Protein AF-A0A9P9Q9G6-F1 (afdb_monomer)

Sequence (338 aa):
MPHTSINQDPELGSEQPTTSPAEVRRRRDVIVPGFRTRPPFRIWLRHHWLDIATQLLCLLTAFLIYSFAPLVLPQYFPLYPGIERTEWGRAYGKPYMAEYITTLVSAVVSFAAPAVIMGAVSLWGTREFEDGNAALIGLGYALATGTLFQSFIKIFIGGLRPHFLSVCDPLIPPPIPGFASPGPSNRLYYMASQVCTGDANKVKEAQMSFPSGHSCAAFAGFGFLGLWLNAKFKIFGSGRRSKFPNTPKSVEKQDTETGGGNGGNQTQGRIQQWKLVMFAAPWCIAILLAGSKVRDEWHHPIDVLFGALVGTAFAHMAFRMVYRSVYDWRDNHIPMER

Structure (mmCIF, N/CA/C/O backbone):
data_AF-A0A9P9Q9G6-F1
#
_entry.id   AF-A0A9P9Q9G6-F1
#
loop_
_atom_site.group_PDB
_atom_site.id
_atom_site.type_symbol
_atom_site.label_atom_id
_atom_site.label_alt_id
_atom_site.label_comp_id
_atom_site.label_asym_id
_atom_site.label_entity_id
_atom_site.label_seq_id
_atom_site.pdbx_PDB_ins_code
_atom_site.Cartn_x
_atom_site.Cartn_y
_atom_site.Cartn_z
_atom_site.occupancy
_atom_site.B_iso_or_equiv
_atom_site.auth_seq_id
_atom_site.auth_comp_id
_atom_site.auth_asym_id
_atom_site.auth_atom_id
_atom_site.pdbx_PDB_model_num
ATOM 1 N N . MET A 1 1 ? -77.860 7.247 75.674 1.00 28.81 1 MET A N 1
ATOM 2 C CA . MET A 1 1 ? -78.516 8.274 74.830 1.00 28.81 1 MET A CA 1
ATOM 3 C C . MET A 1 1 ? -78.297 9.630 75.487 1.00 28.81 1 MET A C 1
ATOM 5 O O . MET A 1 1 ? -78.359 9.633 76.711 1.00 28.81 1 MET A O 1
ATOM 9 N N . PRO A 1 2 ? -78.150 10.757 74.765 1.00 44.19 2 PRO A N 1
ATOM 10 C CA . PRO A 1 2 ? -77.912 10.942 73.323 1.00 44.19 2 PRO A CA 1
ATOM 11 C C . PRO A 1 2 ? -76.827 12.013 72.980 1.00 44.19 2 PRO A C 1
ATOM 13 O O . PRO A 1 2 ? -76.354 12.712 73.864 1.00 44.19 2 PRO A O 1
ATOM 16 N N . HIS A 1 3 ? -76.428 12.047 71.692 1.00 29.91 3 HIS A N 1
ATOM 17 C CA . HIS A 1 3 ? -76.204 13.179 70.746 1.00 29.91 3 HIS A CA 1
ATOM 18 C C . HIS A 1 3 ? -75.789 14.582 71.281 1.00 29.91 3 HIS A C 1
ATOM 20 O O . HIS A 1 3 ? -76.240 15.008 72.330 1.00 29.91 3 HIS A O 1
ATOM 26 N N . THR A 1 4 ? -74.977 15.424 70.615 1.00 33.44 4 THR A N 1
ATOM 27 C CA . THR A 1 4 ? -75.004 15.875 69.198 1.00 33.44 4 THR A CA 1
ATOM 28 C C . THR A 1 4 ? -73.785 16.802 68.953 1.00 33.44 4 THR A C 1
ATOM 30 O O . THR A 1 4 ? -73.465 17.612 69.814 1.00 33.44 4 THR A O 1
ATOM 33 N N . SER A 1 5 ? -72.978 16.563 67.911 1.00 31.84 5 SER A N 1
ATOM 34 C CA . SER A 1 5 ? -72.813 17.373 66.676 1.00 31.84 5 SER A CA 1
ATOM 35 C C . SER A 1 5 ? -72.218 18.788 66.802 1.00 31.84 5 SER A C 1
ATOM 37 O O . SER A 1 5 ? -72.899 19.668 67.313 1.00 31.84 5 SER A O 1
ATOM 39 N N . ILE A 1 6 ? -71.069 19.030 66.151 1.00 32.56 6 ILE A N 1
ATOM 40 C CA . ILE A 1 6 ? -70.858 20.182 65.244 1.00 32.56 6 ILE A CA 1
ATOM 41 C C . ILE A 1 6 ? -70.014 19.702 64.045 1.00 32.56 6 ILE A C 1
ATOM 43 O O . ILE A 1 6 ? -68.978 19.064 64.222 1.00 32.56 6 ILE A O 1
ATOM 47 N N . ASN A 1 7 ? -70.520 19.985 62.843 1.00 31.62 7 ASN A N 1
ATOM 48 C CA . ASN A 1 7 ? -69.964 19.717 61.515 1.00 31.62 7 ASN A CA 1
ATOM 49 C C . ASN A 1 7 ? -69.296 20.983 60.940 1.00 31.62 7 ASN A C 1
ATOM 51 O O . ASN A 1 7 ? -69.831 22.063 61.163 1.00 31.62 7 ASN A O 1
ATOM 55 N N . GLN A 1 8 ? -68.225 20.759 60.157 1.00 33.88 8 GLN A N 1
ATOM 56 C CA . GLN A 1 8 ? -67.841 21.363 58.852 1.00 33.88 8 GLN A CA 1
ATOM 57 C C . GLN A 1 8 ? -67.665 22.899 58.740 1.00 33.88 8 GLN A C 1
ATOM 59 O O . GLN A 1 8 ? -68.409 23.671 59.324 1.00 33.88 8 GLN A O 1
ATOM 64 N N . ASP A 1 9 ? -66.628 23.415 58.059 1.00 34.41 9 ASP A N 1
ATOM 65 C CA . ASP A 1 9 ? -66.516 23.455 56.581 1.00 34.41 9 ASP A CA 1
ATOM 66 C C . ASP A 1 9 ? -65.069 23.811 56.069 1.00 34.41 9 ASP A C 1
ATOM 68 O O . ASP A 1 9 ? -64.174 23.964 56.903 1.00 34.41 9 ASP A O 1
ATOM 72 N N . PRO A 1 10 ? -64.780 23.873 54.739 1.00 51.12 10 PRO A N 1
ATOM 73 C CA . PRO A 1 10 ? -63.623 23.222 54.093 1.00 51.12 10 PRO A CA 1
ATOM 74 C C . PRO A 1 10 ? -62.652 24.171 53.352 1.00 51.12 10 PRO A C 1
ATOM 76 O O . PRO A 1 10 ? -63.038 25.276 53.003 1.00 51.12 10 PRO A O 1
ATOM 79 N N . GLU A 1 11 ? -61.458 23.699 52.952 1.00 32.50 11 GLU A N 1
ATOM 80 C CA . GLU A 1 11 ? -60.740 24.269 51.790 1.00 32.50 11 GLU A CA 1
ATOM 81 C C . GLU A 1 11 ? -59.937 23.231 50.972 1.00 32.50 11 GLU A C 1
ATOM 83 O O . GLU A 1 11 ? -58.987 22.606 51.436 1.00 32.50 11 GLU A O 1
ATOM 88 N N . LEU A 1 12 ? -60.376 23.111 49.713 1.00 32.25 12 LEU A N 1
ATOM 89 C CA . LEU A 1 12 ? -59.607 23.085 48.463 1.00 32.25 12 LEU A CA 1
ATOM 90 C C . LEU A 1 12 ? -58.582 21.958 48.212 1.00 32.25 12 LEU A C 1
ATOM 92 O O . LEU A 1 12 ? -57.381 22.072 48.451 1.00 32.25 12 LEU A O 1
ATOM 96 N N . GLY A 1 13 ? -59.069 20.896 47.562 1.00 32.81 13 GLY A N 1
ATOM 97 C CA . GLY A 1 13 ? -58.239 19.908 46.881 1.00 32.81 13 GLY A CA 1
ATOM 98 C C . GLY A 1 13 ? -57.572 20.482 45.627 1.00 32.81 13 GLY A C 1
ATOM 99 O O . GLY A 1 13 ? -58.240 20.982 44.724 1.00 32.81 13 GLY A O 1
ATOM 10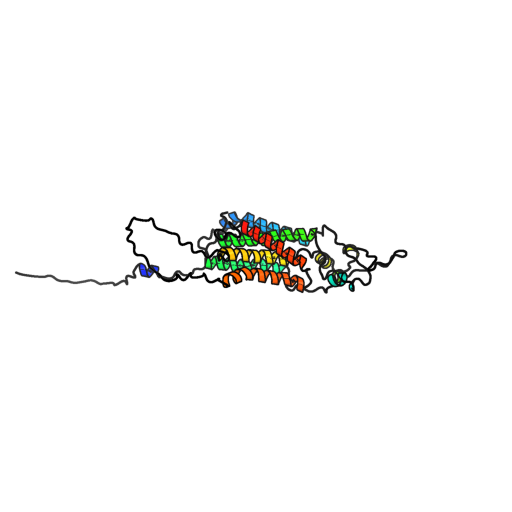0 N N . SER A 1 14 ? -56.248 20.354 45.557 1.00 32.41 14 SER A N 1
ATOM 101 C CA . SER A 1 14 ? -55.489 20.401 44.307 1.00 32.41 14 SER A CA 1
ATOM 102 C C . SER A 1 14 ? -54.977 18.990 44.010 1.00 32.41 14 SER A C 1
ATOM 104 O O . SER A 1 14 ? -54.015 18.514 44.609 1.00 32.41 14 SER A O 1
ATOM 106 N N . GLU A 1 15 ? -55.654 18.279 43.108 1.00 39.12 15 GLU A N 1
ATOM 107 C CA . GLU A 1 15 ? -55.139 17.024 42.558 1.00 39.12 15 GLU A CA 1
ATOM 108 C C . GLU A 1 15 ? -53.957 17.333 41.629 1.00 39.12 15 GLU A C 1
ATOM 110 O O . GLU A 1 15 ? -54.125 17.827 40.514 1.00 39.12 15 GLU A O 1
ATOM 115 N N . GLN A 1 16 ? -52.736 17.038 42.081 1.00 35.97 16 GLN A N 1
ATOM 116 C CA . GLN A 1 16 ? -51.607 16.822 41.178 1.00 35.97 16 GLN A CA 1
ATOM 117 C C . GLN A 1 16 ? -51.629 15.367 40.684 1.00 35.97 16 GLN A C 1
ATOM 119 O O . GLN A 1 16 ? -51.771 14.458 41.506 1.00 35.97 16 GLN A O 1
ATOM 124 N N . PRO A 1 17 ? -51.434 15.100 39.378 1.00 41.31 17 PRO A N 1
ATOM 125 C CA . PRO A 1 17 ? -51.340 13.736 38.882 1.00 41.31 17 PRO A CA 1
ATOM 126 C C . PRO A 1 17 ? -50.021 13.129 39.367 1.00 41.31 17 PRO A C 1
ATOM 128 O O . PRO A 1 17 ? -48.935 13.486 38.904 1.00 41.31 17 PRO A O 1
ATOM 131 N N . THR A 1 18 ? -50.109 12.206 40.321 1.00 42.84 18 THR A N 1
ATOM 132 C CA . THR A 1 18 ? -48.977 11.437 40.838 1.00 42.84 18 THR A CA 1
ATOM 133 C C . THR A 1 18 ? -48.541 10.412 39.794 1.00 42.84 18 THR A C 1
ATOM 135 O O . THR A 1 18 ? -48.898 9.238 39.832 1.00 42.84 18 THR A O 1
ATOM 138 N N . THR A 1 19 ? -47.740 10.844 38.819 1.00 49.66 19 THR A N 1
ATOM 139 C CA . THR A 1 19 ? -47.051 9.900 37.933 1.00 49.66 19 THR A CA 1
ATOM 140 C C . THR A 1 19 ? -46.099 9.059 38.774 1.00 49.66 19 THR A C 1
ATOM 142 O O . THR A 1 19 ? -45.196 9.598 39.419 1.00 49.66 19 THR A O 1
ATOM 145 N N . SER A 1 20 ? -46.310 7.743 38.789 1.00 48.47 20 SER A N 1
ATOM 146 C CA . SER A 1 20 ? -45.524 6.822 39.607 1.00 48.47 20 SER A CA 1
ATOM 147 C C . SER A 1 20 ? -44.033 6.869 39.210 1.00 48.47 20 SER A C 1
ATOM 149 O O . SER A 1 20 ? -43.708 7.094 38.037 1.00 48.47 20 SER A O 1
ATOM 151 N N . PRO A 1 21 ? -43.087 6.603 40.134 1.00 51.03 21 PRO A N 1
ATOM 152 C CA . PRO A 1 21 ? -41.653 6.565 39.821 1.00 51.03 21 PRO A CA 1
ATOM 153 C C . PRO A 1 21 ? -41.292 5.565 38.706 1.00 51.03 21 PRO A C 1
ATOM 155 O O . PRO A 1 21 ? -40.269 5.711 38.034 1.00 51.03 21 PRO A O 1
ATOM 158 N N . ALA A 1 22 ? -42.144 4.559 38.472 1.00 50.31 22 ALA A N 1
ATOM 159 C CA . ALA A 1 22 ? -41.976 3.582 37.400 1.00 50.31 22 ALA A CA 1
ATOM 160 C C . ALA A 1 22 ? -42.305 4.152 36.005 1.00 50.31 22 ALA A C 1
ATOM 162 O O . ALA A 1 22 ? -41.834 3.623 34.996 1.00 50.31 22 ALA A O 1
ATOM 163 N N . GLU A 1 23 ? -43.069 5.242 35.938 1.00 46.38 23 GLU A N 1
ATOM 164 C CA . GLU A 1 23 ? -43.508 5.887 34.698 1.00 46.38 23 GLU A CA 1
ATOM 165 C C . GLU A 1 23 ? -42.518 6.967 34.232 1.00 46.38 23 GLU A C 1
ATOM 167 O O . GLU A 1 23 ? -42.283 7.134 33.034 1.00 46.38 23 GLU A O 1
ATOM 172 N N . VAL A 1 24 ? -41.804 7.601 35.172 1.00 50.34 24 VAL A N 1
ATOM 173 C CA . VAL A 1 24 ? -40.655 8.477 34.871 1.00 50.34 24 VAL A CA 1
ATOM 174 C C . VAL A 1 24 ? -39.458 7.667 34.360 1.00 50.34 24 VAL A C 1
ATOM 176 O O . VAL A 1 24 ? -38.786 8.090 33.421 1.00 50.34 24 VAL A O 1
ATOM 179 N N . ARG A 1 25 ? -39.236 6.451 34.882 1.00 45.53 25 ARG A N 1
ATOM 180 C CA . ARG A 1 25 ? -38.149 5.561 34.428 1.00 45.53 25 ARG A CA 1
ATOM 181 C C . ARG A 1 2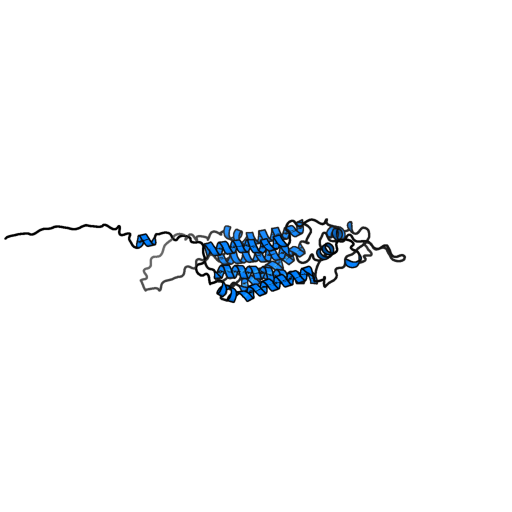5 ? -38.366 4.98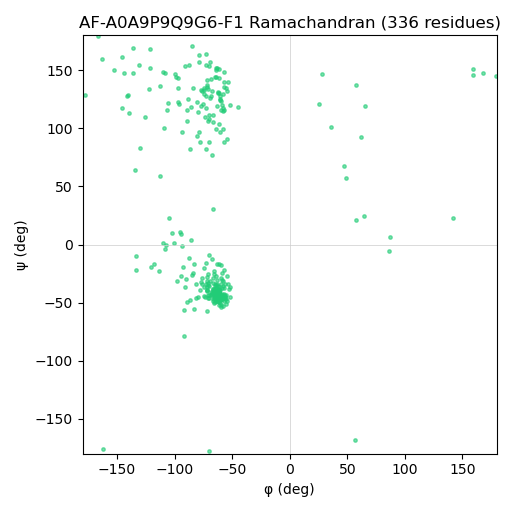1 33.022 1.00 45.53 25 ARG A C 1
ATOM 183 O O . ARG A 1 25 ? -37.457 4.386 32.456 1.00 45.53 25 ARG A O 1
ATOM 190 N N . ARG A 1 26 ? -39.558 5.171 32.446 1.00 46.00 26 ARG A N 1
ATOM 191 C CA . ARG A 1 26 ? -39.910 4.772 31.076 1.00 46.00 26 ARG A CA 1
ATOM 192 C C . ARG A 1 26 ? -39.907 5.956 30.095 1.00 46.00 26 ARG A C 1
ATOM 194 O O . ARG A 1 26 ? -40.338 5.811 28.951 1.00 46.00 26 ARG A O 1
ATOM 201 N N . ARG A 1 27 ? -39.408 7.134 30.498 1.00 48.78 27 ARG A N 1
ATOM 202 C CA . ARG A 1 27 ? -39.151 8.246 29.573 1.00 48.78 27 ARG A CA 1
ATOM 203 C C . ARG A 1 27 ? -37.824 8.020 28.857 1.00 48.78 27 ARG A C 1
ATOM 205 O O . ARG A 1 27 ? -36.785 8.408 29.363 1.00 48.78 27 ARG A O 1
ATOM 212 N N . ARG A 1 28 ? -37.931 7.404 27.675 1.00 49.03 28 ARG A N 1
ATOM 213 C CA . ARG A 1 28 ? -37.017 7.494 26.523 1.00 49.03 28 ARG A CA 1
ATOM 214 C C . ARG A 1 28 ? -35.544 7.624 26.920 1.00 49.03 28 ARG A C 1
ATOM 216 O O . ARG A 1 28 ? -35.074 8.735 27.154 1.00 49.03 28 ARG A O 1
ATOM 223 N N . ASP A 1 29 ? -34.803 6.519 26.841 1.00 52.09 29 ASP A N 1
ATOM 224 C CA . ASP A 1 29 ? -33.387 6.595 26.485 1.00 52.09 29 ASP A CA 1
ATOM 225 C C . ASP A 1 29 ? -33.318 7.359 25.160 1.00 52.09 29 ASP A C 1
ATOM 227 O O . ASP A 1 29 ? -33.489 6.801 24.074 1.00 52.09 29 ASP A O 1
ATOM 231 N N . VAL A 1 30 ? -33.187 8.681 25.242 1.00 57.50 30 VAL A N 1
ATOM 232 C CA . VAL A 1 30 ? -32.857 9.499 24.092 1.00 57.50 30 VAL A CA 1
ATOM 233 C C . VAL A 1 30 ? -31.545 8.905 23.618 1.00 57.50 30 VAL A C 1
ATOM 235 O O . VAL A 1 30 ? -30.562 8.895 24.361 1.00 57.50 30 VAL A O 1
ATOM 238 N N . ILE A 1 31 ? -31.546 8.336 22.414 1.00 57.97 31 ILE A N 1
ATOM 239 C CA . ILE A 1 31 ? -30.332 7.869 21.754 1.00 57.97 31 ILE A CA 1
ATOM 240 C C . ILE A 1 31 ? -29.541 9.136 21.431 1.00 57.97 31 ILE A C 1
ATOM 242 O O . ILE A 1 31 ? -29.571 9.636 20.314 1.00 57.97 31 ILE A O 1
ATOM 246 N N . VAL A 1 32 ? -28.890 9.715 22.438 1.00 61.41 32 VAL A N 1
ATOM 247 C CA . VAL A 1 32 ? -27.966 10.823 22.260 1.00 61.41 32 VAL A CA 1
ATOM 248 C C . VAL A 1 32 ? -26.730 10.196 21.624 1.00 61.41 32 VAL A C 1
ATOM 250 O O . VAL A 1 32 ? -26.140 9.291 22.230 1.00 61.41 32 VAL A O 1
ATOM 253 N N . PRO A 1 33 ? -26.348 10.580 20.397 1.00 61.41 33 PRO A N 1
ATOM 254 C CA . PRO A 1 33 ? -25.099 10.124 19.805 1.00 61.41 33 PRO A CA 1
ATOM 255 C C . PRO A 1 33 ? -23.939 10.584 20.694 1.00 61.41 33 PRO A C 1
ATOM 257 O O . PRO A 1 33 ? -23.864 11.758 21.050 1.00 61.41 33 PRO A O 1
ATOM 260 N N . GLY A 1 34 ? -23.053 9.671 21.096 1.00 70.00 34 GLY A N 1
ATOM 261 C CA . GLY A 1 34 ? -21.900 10.045 21.914 1.00 70.00 34 GLY A CA 1
ATOM 262 C C . GLY A 1 34 ? -21.272 8.900 22.699 1.00 70.00 34 GLY A C 1
ATOM 263 O O . GLY A 1 34 ? -21.940 7.946 23.111 1.00 70.00 34 GLY A O 1
ATOM 264 N N . PHE A 1 35 ? -19.969 9.032 22.932 1.00 81.69 35 PHE A N 1
ATOM 265 C CA . PHE A 1 35 ? -19.213 8.134 23.795 1.00 81.69 35 PHE A CA 1
ATOM 266 C C . PHE A 1 35 ? -19.565 8.357 25.264 1.00 81.69 35 PHE A C 1
ATOM 268 O O . PHE A 1 35 ? -19.724 9.497 25.699 1.00 81.69 35 PHE A O 1
ATOM 275 N N . ARG A 1 36 ? -19.641 7.269 26.034 1.00 76.94 36 ARG A N 1
ATOM 276 C CA . ARG A 1 36 ? -19.916 7.322 27.478 1.00 76.94 36 ARG A CA 1
ATOM 277 C C . ARG A 1 36 ? -18.755 7.931 28.274 1.00 76.94 36 ARG A C 1
ATOM 279 O O . ARG A 1 36 ? -18.990 8.580 29.284 1.00 76.94 36 ARG A O 1
ATOM 286 N N . THR A 1 37 ? -17.522 7.746 27.805 1.00 73.94 37 THR A N 1
ATOM 287 C CA . THR A 1 37 ? -16.282 8.065 28.533 1.00 73.94 37 THR A CA 1
ATOM 288 C C . THR A 1 37 ? -15.272 8.796 27.641 1.00 73.94 37 THR A C 1
ATOM 290 O O . THR A 1 37 ? -14.199 8.289 27.331 1.00 73.94 37 THR A O 1
ATOM 293 N N . ARG A 1 38 ? -15.607 10.006 27.174 1.00 83.88 38 ARG A N 1
ATOM 294 C CA . ARG A 1 38 ? -14.674 10.824 26.377 1.00 83.88 38 ARG A CA 1
ATOM 295 C C . ARG A 1 38 ? -13.756 11.651 27.294 1.00 83.88 38 ARG A C 1
ATOM 297 O O . ARG A 1 38 ? -14.267 12.539 27.978 1.00 83.88 38 ARG A O 1
ATOM 304 N N . PRO A 1 39 ? -12.423 11.460 27.269 1.00 88.38 39 PRO A N 1
ATOM 305 C CA . PRO A 1 39 ? -11.512 12.334 27.995 1.00 88.38 39 PRO A CA 1
ATOM 306 C C . PRO A 1 39 ? -11.445 13.734 27.350 1.00 88.38 39 PRO A C 1
ATOM 308 O O . PRO A 1 39 ? -11.639 13.881 26.136 1.00 88.38 39 PRO A O 1
ATOM 311 N N . PRO A 1 40 ? -11.122 14.785 28.126 1.00 91.56 40 PRO A N 1
ATOM 312 C CA . PRO A 1 40 ? -10.789 16.096 27.582 1.00 91.56 40 PRO A CA 1
ATOM 313 C C . PRO A 1 40 ? -9.667 15.998 26.542 1.00 91.56 40 PRO A C 1
ATOM 315 O O . PRO A 1 40 ? -8.681 15.289 26.749 1.00 91.56 40 PRO A O 1
ATOM 318 N N . PHE A 1 41 ? -9.772 16.766 25.453 1.00 91.50 41 PHE A N 1
ATOM 319 C CA . PHE A 1 41 ? -8.832 16.698 24.324 1.00 91.50 41 PHE A CA 1
ATOM 320 C C . PHE A 1 41 ? -7.359 16.840 24.741 1.00 91.50 41 PHE A C 1
ATOM 322 O O . PHE A 1 41 ? -6.502 16.129 24.232 1.00 91.50 41 PHE A O 1
ATOM 329 N N . ARG A 1 42 ? -7.058 17.709 25.714 1.00 92.69 42 ARG A N 1
ATOM 330 C CA . ARG A 1 42 ? -5.687 17.909 26.215 1.00 92.69 42 ARG A CA 1
ATOM 331 C C . ARG A 1 42 ? -5.111 16.660 26.886 1.00 92.69 42 ARG A C 1
ATOM 333 O O . ARG A 1 42 ? -3.925 16.390 26.735 1.00 92.69 42 ARG A O 1
ATOM 340 N N . ILE A 1 43 ? -5.938 15.913 27.619 1.00 91.62 43 ILE A N 1
ATOM 341 C CA . ILE A 1 43 ? -5.523 14.671 28.284 1.00 91.62 43 ILE A CA 1
ATOM 342 C C . ILE A 1 43 ? -5.302 13.591 27.232 1.00 91.62 43 ILE A C 1
ATOM 344 O O . ILE A 1 43 ? -4.255 12.952 27.237 1.00 91.62 43 ILE A O 1
ATOM 348 N N . TRP A 1 44 ? -6.239 13.455 26.294 1.00 92.75 44 TRP A N 1
ATOM 349 C CA . TRP A 1 44 ? -6.107 12.538 25.164 1.00 92.75 44 TRP A CA 1
ATOM 350 C C . TRP A 1 44 ? -4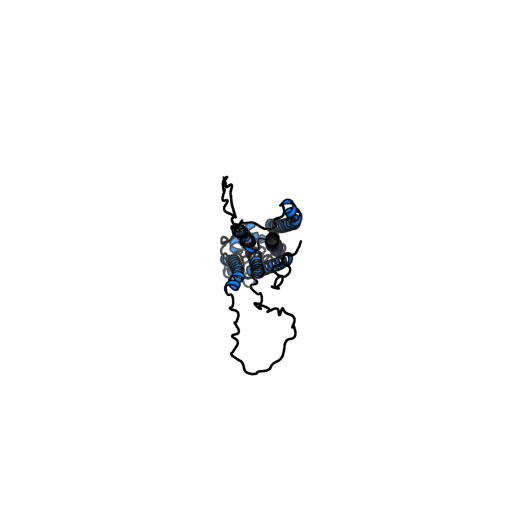.820 12.791 24.369 1.00 92.75 44 TRP A C 1
ATOM 352 O O . TRP A 1 44 ? -4.018 11.880 24.181 1.00 92.75 44 TRP A O 1
ATOM 362 N N . LEU A 1 45 ? -4.573 14.045 23.979 1.00 94.56 45 LEU A N 1
ATOM 363 C CA . LEU A 1 45 ? -3.388 14.409 23.209 1.00 94.56 45 LEU A CA 1
ATOM 364 C C . LEU A 1 45 ? -2.108 14.107 23.995 1.00 94.56 45 LEU A C 1
ATOM 366 O O . LEU A 1 45 ? -1.162 13.570 23.436 1.00 94.56 45 LEU A O 1
ATOM 370 N N . ARG A 1 46 ? -2.084 14.376 25.305 1.00 93.75 46 ARG A N 1
ATOM 371 C CA . ARG A 1 46 ? -0.933 14.058 26.160 1.00 93.75 46 ARG A CA 1
ATOM 372 C C . ARG A 1 46 ? -0.633 12.555 26.250 1.00 93.75 46 ARG A C 1
ATOM 374 O O . ARG A 1 46 ? 0.532 12.212 26.406 1.00 93.75 46 ARG A O 1
ATOM 381 N N . HIS A 1 47 ? -1.632 11.680 26.151 1.00 90.88 47 HIS A N 1
ATOM 382 C CA . HIS A 1 47 ? -1.405 10.228 26.157 1.00 90.88 47 HIS A CA 1
ATOM 383 C C . HIS A 1 47 ? -0.981 9.704 24.778 1.00 90.88 47 HIS A C 1
ATOM 385 O O . HIS A 1 47 ? -0.156 8.803 24.697 1.00 90.88 47 HIS A O 1
ATOM 391 N N . HIS A 1 48 ? -1.489 10.298 23.693 1.00 93.81 48 HIS A N 1
ATOM 392 C CA . HIS A 1 48 ? -1.322 9.756 22.338 1.00 93.81 48 HIS A CA 1
ATOM 393 C C . HIS A 1 48 ? -0.398 10.558 21.416 1.00 93.81 48 HIS A C 1
ATOM 395 O O . HIS A 1 48 ? -0.223 10.184 20.257 1.00 93.81 48 HIS A O 1
ATOM 401 N N . TRP A 1 49 ? 0.216 11.652 21.876 1.00 95.25 49 TRP A N 1
ATOM 402 C CA . TRP A 1 49 ? 1.076 12.467 21.008 1.00 95.25 49 TRP A CA 1
ATOM 403 C C . TRP A 1 49 ? 2.256 11.674 20.435 1.00 95.25 49 TRP A C 1
ATOM 405 O O . TRP A 1 49 ? 2.621 11.919 19.291 1.00 95.25 49 TRP A O 1
ATOM 415 N N . LEU A 1 50 ? 2.818 10.712 21.180 1.00 95.88 50 LEU A N 1
ATOM 416 C CA . LEU A 1 50 ? 3.885 9.837 20.683 1.00 95.88 50 LEU A CA 1
ATOM 417 C C . LEU A 1 50 ? 3.397 8.936 19.549 1.00 95.88 50 LEU A C 1
ATOM 419 O O . LEU A 1 50 ? 4.106 8.774 18.557 1.00 95.88 50 LEU A O 1
ATOM 423 N N . ASP A 1 51 ? 2.181 8.396 19.660 1.00 95.69 51 ASP A N 1
ATOM 424 C CA . ASP A 1 51 ? 1.581 7.590 18.597 1.00 95.69 51 ASP A CA 1
ATOM 425 C C . ASP A 1 51 ? 1.394 8.426 17.323 1.00 95.69 51 ASP A C 1
ATOM 427 O O . ASP A 1 51 ? 1.817 8.024 16.238 1.00 95.69 51 ASP A O 1
ATOM 431 N N . ILE A 1 52 ? 0.823 9.626 17.463 1.00 95.88 52 ILE A N 1
ATOM 432 C CA . ILE A 1 52 ? 0.582 10.548 16.346 1.00 95.88 52 ILE A CA 1
ATOM 433 C C . ILE A 1 52 ? 1.908 10.990 15.719 1.00 95.88 52 ILE A C 1
ATOM 435 O O . ILE A 1 52 ? 2.069 10.922 14.502 1.00 95.88 52 ILE A O 1
ATOM 439 N N . ALA A 1 53 ? 2.875 11.410 16.537 1.00 97.44 53 ALA A N 1
ATOM 440 C CA . ALA A 1 53 ? 4.180 11.863 16.070 1.00 97.44 53 ALA A CA 1
ATOM 441 C C . ALA A 1 53 ? 4.931 10.751 15.330 1.00 97.44 53 ALA A C 1
ATOM 443 O O . ALA A 1 53 ? 5.495 11.005 14.270 1.00 97.44 53 ALA A O 1
ATOM 444 N N . THR A 1 54 ? 4.887 9.516 15.837 1.00 97.12 54 THR A N 1
ATOM 445 C CA . THR A 1 54 ? 5.534 8.363 15.194 1.00 97.12 54 THR A CA 1
ATOM 446 C C . THR A 1 54 ? 4.904 8.063 13.837 1.00 97.12 54 THR A C 1
ATOM 448 O O . THR A 1 54 ? 5.621 7.889 12.855 1.00 97.12 54 THR A O 1
ATOM 451 N N . GLN A 1 55 ? 3.572 8.060 13.741 1.00 97.50 55 GLN A N 1
ATOM 452 C CA . GLN A 1 55 ? 2.881 7.830 12.469 1.00 97.50 55 GLN A CA 1
ATOM 453 C C . GLN A 1 55 ? 3.188 8.926 11.443 1.00 97.50 55 GLN A C 1
ATOM 455 O O . GLN A 1 55 ? 3.500 8.621 10.291 1.00 97.50 55 GLN A O 1
ATOM 460 N N . LEU A 1 56 ? 3.154 10.196 11.861 1.00 97.44 56 LEU A N 1
ATOM 461 C CA . LEU A 1 56 ? 3.503 11.325 10.999 1.00 97.44 56 LEU A CA 1
ATOM 462 C C . LEU A 1 56 ? 4.966 11.268 10.555 1.00 97.44 56 LEU A C 1
ATOM 464 O O . LEU A 1 56 ? 5.246 11.522 9.386 1.00 97.44 56 LEU A O 1
ATOM 468 N N . LEU A 1 57 ? 5.883 10.885 11.447 1.00 98.06 57 LEU A N 1
ATOM 469 C CA . LEU A 1 57 ? 7.291 10.690 11.116 1.00 98.06 57 LEU A CA 1
ATOM 470 C C . LEU A 1 57 ? 7.461 9.575 10.082 1.00 98.06 57 LEU A C 1
ATOM 472 O O . LEU A 1 57 ? 8.121 9.796 9.074 1.00 98.06 57 LEU A O 1
ATOM 476 N N . CYS A 1 58 ? 6.821 8.415 10.267 1.00 98.00 58 CYS A N 1
ATOM 477 C CA . CYS A 1 58 ? 6.872 7.327 9.290 1.00 98.00 58 CYS A CA 1
ATOM 478 C C . CYS A 1 58 ? 6.378 7.770 7.906 1.00 98.00 58 CYS A C 1
ATOM 480 O O . CYS A 1 58 ? 7.038 7.492 6.905 1.00 98.00 58 CYS A O 1
ATOM 482 N N . LEU A 1 59 ? 5.245 8.477 7.841 1.00 96.50 59 LEU A N 1
ATOM 483 C CA . LEU A 1 59 ? 4.683 8.971 6.581 1.00 96.50 59 LEU A CA 1
ATOM 484 C C . LEU A 1 59 ? 5.569 10.041 5.933 1.00 96.50 59 LEU A C 1
ATOM 486 O O . LEU A 1 59 ? 5.794 9.996 4.724 1.00 96.50 59 LEU A O 1
ATOM 490 N N . LEU A 1 60 ? 6.109 10.967 6.728 1.00 97.12 60 LEU A N 1
ATOM 491 C CA . LEU A 1 60 ? 7.040 11.985 6.253 1.00 97.12 60 LEU A CA 1
ATOM 492 C C . LEU A 1 60 ? 8.306 11.337 5.691 1.00 97.12 60 LEU A C 1
ATOM 494 O O . LEU A 1 60 ? 8.696 11.633 4.567 1.00 97.12 60 LEU A O 1
ATOM 498 N N . THR A 1 61 ? 8.922 10.413 6.428 1.00 97.75 61 THR A N 1
ATOM 499 C CA . THR A 1 61 ? 10.104 9.683 5.963 1.00 97.75 61 THR A CA 1
ATOM 500 C C . THR A 1 61 ? 9.802 8.910 4.680 1.00 97.75 61 THR A C 1
ATOM 502 O O . THR A 1 61 ? 10.583 8.984 3.735 1.00 97.75 61 THR A O 1
ATOM 505 N N . ALA A 1 62 ? 8.653 8.236 4.591 1.00 96.38 62 ALA A N 1
ATOM 506 C CA . ALA A 1 62 ? 8.246 7.522 3.384 1.00 96.38 62 ALA A CA 1
ATOM 507 C C . ALA A 1 62 ? 8.090 8.456 2.171 1.00 96.38 62 ALA A C 1
ATOM 509 O O . ALA A 1 62 ? 8.529 8.111 1.071 1.00 96.38 62 ALA A O 1
ATOM 510 N N . PHE A 1 63 ? 7.500 9.639 2.373 1.00 94.62 63 PHE A N 1
ATOM 511 C CA . PHE A 1 63 ? 7.349 10.666 1.342 1.00 94.62 63 PHE A CA 1
ATOM 512 C C . PHE A 1 63 ? 8.700 11.233 0.887 1.00 94.62 63 PHE A C 1
ATOM 514 O O . PHE A 1 63 ? 8.931 11.383 -0.314 1.00 94.62 63 PHE A O 1
ATOM 521 N N . LEU A 1 64 ? 9.607 11.513 1.828 1.00 95.88 64 LEU A N 1
ATOM 522 C CA . LEU A 1 64 ? 10.951 12.004 1.524 1.00 95.88 64 LEU A CA 1
ATOM 523 C C . LEU A 1 64 ? 11.763 10.963 0.744 1.00 95.88 64 LEU A C 1
ATOM 525 O O . LEU A 1 64 ? 12.399 11.313 -0.248 1.00 95.88 64 LEU A O 1
ATOM 529 N N . ILE A 1 65 ? 11.688 9.688 1.142 1.00 94.44 65 ILE A N 1
ATOM 530 C CA . ILE A 1 65 ? 12.310 8.577 0.411 1.00 94.44 65 ILE A CA 1
ATOM 531 C C . ILE A 1 65 ? 11.779 8.534 -1.023 1.00 94.44 65 ILE A C 1
ATOM 533 O O . ILE A 1 65 ? 12.563 8.570 -1.966 1.00 94.44 65 ILE A O 1
ATOM 537 N N . TYR A 1 66 ? 10.458 8.518 -1.202 1.00 90.38 66 TYR A N 1
ATOM 538 C CA . TYR A 1 66 ? 9.852 8.442 -2.531 1.00 90.38 66 TYR A CA 1
ATOM 539 C C . TYR A 1 66 ? 10.246 9.621 -3.434 1.00 90.38 66 TYR A C 1
ATOM 541 O O . TYR A 1 66 ? 10.577 9.440 -4.608 1.00 90.38 66 TYR A O 1
ATOM 549 N N . SER A 1 67 ? 10.234 10.831 -2.876 1.00 90.62 67 SER A N 1
ATOM 550 C CA . SER A 1 67 ? 10.463 12.058 -3.639 1.00 90.62 67 SER A CA 1
ATOM 551 C C . SER A 1 67 ? 11.935 12.231 -4.011 1.00 90.62 67 SER A C 1
ATOM 553 O O . SER A 1 67 ? 12.256 12.538 -5.160 1.00 90.62 67 SER A O 1
ATOM 555 N N . PHE A 1 68 ? 12.845 11.996 -3.063 1.00 92.31 68 PHE A N 1
ATOM 556 C CA . PHE A 1 68 ? 14.234 12.440 -3.186 1.00 92.31 68 PHE A CA 1
ATOM 557 C C . PHE A 1 68 ? 15.253 11.310 -3.296 1.00 92.31 68 PHE A C 1
ATOM 559 O O . PHE A 1 68 ? 16.327 11.537 -3.851 1.00 92.31 68 PHE A O 1
ATOM 566 N N . ALA A 1 69 ? 14.955 10.096 -2.827 1.00 92.00 69 ALA A N 1
ATOM 567 C CA . ALA A 1 69 ? 15.945 9.028 -2.885 1.00 92.00 69 ALA A CA 1
ATOM 568 C C . ALA A 1 69 ? 16.151 8.546 -4.338 1.00 92.00 69 ALA A C 1
ATOM 570 O O . ALA A 1 69 ? 15.172 8.369 -5.081 1.00 92.00 69 ALA A O 1
ATOM 571 N N . PRO A 1 70 ? 17.407 8.352 -4.777 1.00 89.75 70 PRO A N 1
ATOM 572 C CA . PRO A 1 70 ? 17.702 7.603 -5.990 1.00 89.75 70 PRO A CA 1
ATOM 573 C C . PRO A 1 70 ? 17.479 6.102 -5.756 1.00 89.75 70 PRO A C 1
ATOM 575 O O . PRO A 1 70 ? 17.402 5.640 -4.616 1.00 89.75 70 PRO A O 1
ATOM 578 N N . LEU A 1 71 ? 17.394 5.334 -6.843 1.00 89.38 71 LEU A N 1
ATOM 579 C CA . LEU A 1 71 ? 17.409 3.875 -6.750 1.00 89.38 71 LEU A CA 1
ATOM 580 C C . LEU A 1 71 ? 18.795 3.425 -6.272 1.00 89.38 71 LEU A C 1
ATOM 582 O O . LEU A 1 71 ? 19.810 3.887 -6.791 1.00 89.38 71 LEU A O 1
ATOM 586 N N . VAL A 1 72 ? 18.826 2.538 -5.277 1.00 89.88 72 VAL A N 1
ATOM 587 C CA . VAL A 1 72 ? 20.067 2.022 -4.683 1.00 89.88 72 VAL A CA 1
ATOM 588 C C . VAL A 1 72 ? 20.665 0.928 -5.561 1.00 89.88 72 VAL A C 1
ATOM 590 O O . VAL A 1 72 ? 21.867 0.939 -5.820 1.00 89.88 72 VAL A O 1
ATOM 593 N N . LEU A 1 73 ? 19.835 -0.009 -6.031 1.00 88.31 73 LEU A N 1
ATOM 594 C CA . LEU A 1 73 ? 20.265 -1.052 -6.957 1.00 88.31 73 LEU A CA 1
ATOM 595 C C . LEU A 1 73 ? 19.927 -0.638 -8.398 1.00 88.31 73 LEU A C 1
ATOM 597 O O . LEU A 1 73 ? 18.760 -0.372 -8.697 1.00 88.31 73 LEU A O 1
ATOM 601 N N . PRO A 1 74 ? 20.923 -0.561 -9.302 1.00 84.75 74 PRO A N 1
ATOM 602 C CA . PRO A 1 74 ? 20.677 -0.222 -10.695 1.00 84.75 74 PRO A CA 1
ATOM 603 C C . PRO A 1 74 ? 19.976 -1.376 -11.413 1.00 84.75 74 PRO A C 1
ATOM 605 O O . PRO A 1 74 ? 20.396 -2.532 -11.326 1.00 84.75 74 PRO A O 1
ATOM 608 N N . GLN A 1 75 ? 18.939 -1.041 -12.178 1.00 89.75 75 GLN A N 1
ATOM 609 C CA . GLN A 1 75 ? 18.211 -2.001 -12.995 1.00 89.75 75 GLN A CA 1
ATOM 610 C C . GLN A 1 75 ? 18.749 -1.976 -14.425 1.00 89.75 75 GLN A C 1
ATOM 612 O O . GLN A 1 75 ? 18.706 -0.948 -15.105 1.00 89.75 75 GLN A O 1
ATOM 617 N N . TYR A 1 76 ? 19.224 -3.127 -14.886 1.00 92.06 76 TYR A N 1
ATOM 618 C CA . TYR A 1 76 ? 19.666 -3.308 -16.261 1.00 92.06 76 TYR A CA 1
ATOM 619 C C . TYR A 1 76 ? 18.580 -3.982 -17.089 1.00 92.06 76 TYR A C 1
ATOM 621 O O . TYR A 1 76 ? 17.892 -4.888 -16.614 1.00 92.06 76 TYR A O 1
ATOM 629 N N . PHE A 1 77 ? 18.462 -3.584 -18.351 1.00 93.62 77 PHE A N 1
ATOM 630 C CA . PHE A 1 77 ? 17.563 -4.225 -19.300 1.00 93.62 77 PHE A CA 1
ATOM 631 C C . PHE A 1 77 ? 18.232 -4.445 -20.656 1.00 93.62 77 PHE A C 1
ATOM 633 O O . PHE A 1 77 ? 19.102 -3.660 -21.043 1.00 93.62 77 PHE A O 1
ATOM 640 N N . PRO A 1 78 ? 17.864 -5.520 -21.375 1.00 91.75 78 PRO A N 1
ATOM 641 C CA . PRO A 1 78 ? 18.385 -5.751 -22.710 1.00 91.75 78 PRO A CA 1
ATOM 642 C C . PRO A 1 78 ? 17.833 -4.700 -23.679 1.00 91.75 78 PRO A C 1
ATOM 644 O O . PRO A 1 78 ? 16.658 -4.350 -23.595 1.00 91.75 78 PRO A O 1
ATOM 647 N N . LEU A 1 79 ? 18.649 -4.237 -24.626 1.00 91.62 79 LEU A N 1
ATOM 648 C CA . LEU A 1 79 ? 18.204 -3.357 -25.710 1.00 91.62 79 LEU A CA 1
ATOM 649 C C . LEU A 1 79 ? 18.895 -3.741 -27.020 1.00 91.62 79 LEU A C 1
ATOM 651 O O . LEU A 1 79 ? 20.114 -3.894 -27.071 1.00 91.62 79 LEU A O 1
ATOM 655 N N . TYR A 1 80 ? 18.105 -3.931 -28.074 1.00 89.75 80 TYR A N 1
ATOM 656 C CA . TYR A 1 80 ? 18.572 -4.242 -29.426 1.00 89.75 80 TYR A CA 1
ATOM 657 C C . TYR A 1 80 ? 17.453 -3.972 -30.447 1.00 89.75 80 TYR A C 1
ATOM 659 O O . TYR A 1 80 ? 16.278 -3.939 -30.066 1.00 89.75 80 TYR A O 1
ATOM 667 N N . PRO A 1 81 ? 17.778 -3.797 -31.741 1.00 88.50 81 PRO A N 1
ATOM 668 C CA . PRO A 1 81 ? 16.767 -3.616 -32.781 1.00 88.50 81 PRO A CA 1
ATOM 669 C C . PRO A 1 81 ? 15.785 -4.795 -32.838 1.00 88.50 81 PRO A C 1
ATOM 671 O O . PRO A 1 81 ? 16.200 -5.952 -32.913 1.00 88.50 81 PRO A O 1
ATOM 674 N N . GLY A 1 82 ? 14.479 -4.518 -32.819 1.00 87.94 82 GLY A N 1
ATOM 675 C CA . GLY A 1 82 ? 13.440 -5.552 -32.860 1.00 87.94 82 GLY A CA 1
ATOM 676 C C . GLY A 1 82 ? 13.036 -6.117 -31.493 1.00 87.94 82 GLY A C 1
ATOM 677 O O . GLY A 1 82 ? 12.260 -7.079 -31.439 1.00 87.94 82 GLY A O 1
ATOM 678 N N . ILE A 1 83 ? 13.546 -5.559 -30.387 1.00 90.12 83 ILE A N 1
ATOM 679 C CA . ILE A 1 83 ? 13.232 -6.030 -29.033 1.00 90.12 83 ILE A CA 1
ATOM 680 C C . ILE A 1 83 ? 11.733 -5.989 -28.724 1.00 90.12 83 ILE A C 1
ATOM 682 O O . ILE A 1 83 ? 11.234 -6.878 -28.035 1.00 90.12 83 ILE A O 1
ATOM 686 N N . GLU A 1 84 ? 10.992 -5.041 -29.295 1.00 90.00 84 GLU A N 1
ATOM 687 C CA . GLU A 1 84 ? 9.547 -4.872 -29.133 1.00 90.00 84 GLU A CA 1
ATOM 688 C C . GLU A 1 84 ? 8.741 -6.102 -29.579 1.00 90.00 84 GLU A C 1
ATOM 690 O O . GLU A 1 84 ? 7.637 -6.352 -29.093 1.00 90.00 84 GLU A O 1
ATOM 695 N N . ARG A 1 85 ? 9.305 -6.920 -30.477 1.00 90.50 85 ARG A N 1
ATOM 696 C CA . ARG A 1 85 ? 8.658 -8.140 -30.977 1.00 90.50 85 ARG A CA 1
ATOM 697 C C . ARG A 1 85 ? 8.848 -9.334 -30.053 1.00 90.50 85 ARG A C 1
ATOM 699 O O . ARG A 1 85 ? 8.110 -10.312 -30.198 1.00 90.50 85 ARG A O 1
ATOM 706 N N . THR A 1 86 ? 9.812 -9.265 -29.139 1.00 91.94 86 THR A N 1
ATOM 707 C CA . THR A 1 86 ? 10.145 -10.353 -28.215 1.00 91.94 86 THR A CA 1
ATOM 708 C C . THR A 1 86 ? 9.176 -10.425 -27.043 1.00 91.94 86 THR A C 1
ATOM 710 O O . THR A 1 86 ? 8.456 -9.473 -26.757 1.00 91.94 86 THR A O 1
ATOM 713 N N . GLU A 1 87 ? 9.157 -11.559 -26.344 1.00 92.88 87 GLU A N 1
ATOM 714 C CA . GLU A 1 87 ? 8.323 -11.739 -25.150 1.00 92.88 87 GLU A CA 1
ATOM 715 C C . GLU A 1 87 ? 8.612 -10.671 -24.086 1.00 92.88 87 GLU A C 1
ATOM 717 O O . GLU A 1 87 ? 7.687 -10.047 -23.568 1.00 92.88 87 GLU A O 1
ATOM 722 N N . TRP A 1 88 ? 9.894 -10.386 -23.841 1.00 92.69 88 TRP A N 1
ATOM 723 C CA . TRP A 1 88 ? 10.312 -9.348 -22.900 1.00 92.69 88 TRP A CA 1
ATOM 724 C C . TRP A 1 88 ? 9.852 -7.956 -23.355 1.00 92.69 88 TRP A C 1
ATOM 726 O O . TRP A 1 88 ? 9.233 -7.227 -22.584 1.00 92.69 88 TRP A O 1
ATOM 736 N N . GLY A 1 89 ? 10.060 -7.605 -24.629 1.00 93.19 89 GLY A N 1
ATOM 737 C CA . GLY A 1 89 ? 9.606 -6.318 -25.165 1.00 93.19 89 GLY A CA 1
ATOM 738 C C . GLY A 1 89 ? 8.088 -6.141 -25.115 1.00 93.19 89 GLY A C 1
ATOM 739 O O . GLY A 1 89 ? 7.614 -5.054 -24.811 1.00 93.19 89 GLY A O 1
ATOM 740 N N . ARG A 1 90 ? 7.303 -7.206 -25.320 1.00 93.81 90 ARG A N 1
ATOM 741 C CA . ARG A 1 90 ? 5.835 -7.160 -25.175 1.00 93.81 90 ARG A CA 1
ATOM 742 C C . ARG A 1 90 ? 5.373 -7.053 -23.723 1.00 93.81 90 ARG A C 1
ATOM 744 O O . ARG A 1 90 ? 4.287 -6.525 -23.480 1.00 93.81 90 ARG A O 1
ATOM 751 N N . ALA A 1 91 ? 6.159 -7.567 -22.780 1.00 94.12 91 ALA A N 1
ATOM 752 C CA . ALA A 1 91 ? 5.870 -7.471 -21.353 1.00 94.12 91 ALA A CA 1
ATOM 753 C C . ALA A 1 91 ? 6.133 -6.060 -20.799 1.00 94.12 91 ALA A C 1
ATOM 755 O O . ALA A 1 91 ? 5.363 -5.605 -19.960 1.00 94.12 91 ALA A O 1
ATOM 756 N N . TYR A 1 92 ? 7.174 -5.375 -21.293 1.00 96.19 92 TYR A N 1
ATOM 757 C CA . TYR A 1 92 ? 7.605 -4.045 -20.827 1.00 96.19 92 TYR A CA 1
ATOM 758 C C . TYR A 1 92 ? 7.295 -2.891 -21.799 1.00 96.19 92 TYR A C 1
ATOM 760 O O . TYR A 1 92 ? 7.606 -1.735 -21.512 1.00 96.19 92 TYR A O 1
ATOM 768 N N . GLY A 1 93 ? 6.691 -3.186 -22.949 1.00 95.06 93 GLY A N 1
ATOM 769 C CA . GLY A 1 93 ? 6.291 -2.231 -23.987 1.00 95.06 93 GLY A CA 1
ATOM 770 C C . GLY A 1 93 ? 4.793 -1.957 -24.036 1.00 95.06 93 GLY A C 1
ATOM 771 O O . GLY A 1 93 ? 4.278 -1.578 -25.087 1.00 95.06 93 GLY A O 1
ATOM 772 N N . LYS A 1 94 ? 4.071 -2.179 -22.932 1.00 95.75 94 LYS A N 1
ATOM 773 C CA . LYS A 1 94 ? 2.653 -1.812 -22.834 1.00 95.75 94 LYS A CA 1
ATOM 774 C C . LYS A 1 94 ? 2.486 -0.289 -22.939 1.00 95.75 94 LYS A C 1
ATOM 776 O O . LYS A 1 94 ? 3.406 0.445 -22.575 1.00 95.75 94 LYS A O 1
ATOM 781 N N . PRO A 1 95 ? 1.339 0.206 -23.433 1.00 95.25 95 PRO A N 1
ATOM 782 C CA . PRO A 1 95 ? 1.097 1.642 -23.496 1.00 95.25 95 PRO A CA 1
ATOM 783 C C . PRO A 1 95 ? 1.039 2.253 -22.091 1.00 95.25 95 PRO A C 1
ATOM 785 O O . PRO A 1 95 ? 0.510 1.647 -21.159 1.00 95.25 95 PRO A O 1
ATOM 788 N N . TYR A 1 96 ? 1.543 3.478 -21.951 1.00 95.62 96 TYR A N 1
ATOM 789 C CA . TYR A 1 96 ? 1.378 4.267 -20.734 1.00 95.62 96 TYR A CA 1
ATOM 790 C C . TYR A 1 96 ? -0.083 4.710 -20.581 1.00 95.62 96 TYR A C 1
ATOM 792 O O . TYR A 1 96 ? -0.574 5.537 -21.351 1.00 95.62 96 TYR A O 1
ATOM 800 N N . MET A 1 97 ? -0.771 4.162 -19.580 1.00 93.31 97 MET A N 1
ATOM 801 C CA . MET A 1 97 ? -2.169 4.470 -19.271 1.00 93.31 97 MET A CA 1
ATOM 802 C C . MET A 1 97 ? -2.266 5.298 -17.989 1.00 93.31 97 MET A C 1
ATOM 804 O O . MET A 1 97 ? -1.482 5.120 -17.056 1.00 93.31 97 MET A O 1
ATOM 808 N N . ALA A 1 98 ? -3.257 6.188 -17.917 1.00 93.69 98 ALA A N 1
ATOM 809 C CA . ALA A 1 98 ? -3.571 6.884 -16.674 1.00 93.69 98 ALA A CA 1
ATOM 810 C C . ALA A 1 98 ? -4.062 5.891 -15.606 1.00 93.69 98 ALA A C 1
ATOM 812 O O . ALA A 1 98 ? -4.776 4.935 -15.914 1.00 93.69 98 ALA A O 1
ATOM 813 N N . GLU A 1 99 ? -3.701 6.133 -14.347 1.00 93.00 99 GLU A N 1
ATOM 814 C CA . GLU A 1 99 ? -4.173 5.318 -13.228 1.00 93.00 99 GLU A CA 1
ATOM 815 C C . GLU A 1 99 ? -5.701 5.395 -13.096 1.00 93.00 99 GLU A C 1
ATOM 817 O O . GLU A 1 99 ? -6.254 6.490 -12.982 1.00 93.00 99 GLU A O 1
ATOM 822 N N . TYR A 1 100 ? -6.387 4.249 -12.998 1.00 93.25 100 TYR A N 1
ATOM 823 C CA . TYR A 1 100 ? -7.820 4.252 -12.652 1.00 93.25 100 TYR A CA 1
ATOM 824 C C . TYR A 1 100 ? -8.050 4.781 -11.235 1.00 93.25 100 TYR A C 1
ATOM 826 O O . TYR A 1 100 ? -8.998 5.516 -10.967 1.00 93.25 100 TYR A O 1
ATOM 834 N N . ILE A 1 101 ? -7.171 4.371 -10.320 1.00 94.50 101 ILE A N 1
ATOM 835 C CA . ILE A 1 101 ? -7.176 4.773 -8.918 1.00 94.50 101 ILE A CA 1
ATOM 836 C C . ILE A 1 101 ? -5.798 5.334 -8.626 1.00 94.50 101 ILE A C 1
ATOM 838 O O . ILE A 1 101 ? -4.817 4.588 -8.608 1.00 94.50 101 ILE A O 1
ATOM 842 N N . THR A 1 102 ? -5.729 6.645 -8.429 1.00 94.44 102 THR A N 1
ATOM 843 C CA . THR A 1 102 ? -4.465 7.326 -8.157 1.00 94.44 102 THR A CA 1
ATOM 844 C C . THR A 1 102 ? -3.927 6.947 -6.784 1.00 94.44 102 THR A C 1
ATOM 846 O O . THR A 1 102 ? -4.675 6.556 -5.880 1.00 94.44 102 THR A O 1
ATOM 849 N N . THR A 1 103 ? -2.617 7.109 -6.609 1.00 90.56 103 THR A N 1
ATOM 850 C CA . THR A 1 103 ? -1.929 6.833 -5.337 1.00 90.56 103 THR A CA 1
ATOM 851 C C . THR A 1 103 ? -2.595 7.539 -4.152 1.00 90.56 103 THR A C 1
ATOM 853 O O . THR A 1 103 ? -2.864 6.915 -3.124 1.00 90.56 103 THR A O 1
ATOM 856 N N . LEU A 1 104 ? -2.942 8.821 -4.313 1.00 91.00 104 LEU A N 1
ATOM 857 C CA . LEU A 1 104 ? -3.600 9.604 -3.267 1.00 91.00 104 LEU A CA 1
ATOM 858 C C . LEU A 1 104 ? -5.000 9.067 -2.939 1.00 91.00 104 LEU A C 1
ATOM 860 O O . LEU A 1 104 ? -5.327 8.902 -1.765 1.00 91.00 104 LEU A O 1
ATOM 864 N N . VAL A 1 105 ? -5.814 8.762 -3.956 1.00 95.00 105 VAL A N 1
ATOM 865 C CA . VAL A 1 105 ? -7.171 8.228 -3.751 1.00 95.00 105 VAL A CA 1
ATOM 866 C C . VAL A 1 105 ? -7.110 6.883 -3.035 1.00 95.00 105 VAL A C 1
ATOM 868 O O . VAL A 1 105 ? -7.839 6.677 -2.068 1.00 95.00 105 VAL A O 1
ATOM 871 N N . SER A 1 106 ? -6.204 5.993 -3.447 1.00 94.75 106 SER A N 1
ATOM 872 C CA . SER A 1 106 ? -6.018 4.699 -2.786 1.00 94.75 106 SER A CA 1
ATOM 873 C C . SER A 1 106 ? -5.629 4.865 -1.318 1.00 94.75 106 SER A C 1
ATOM 875 O O . SER A 1 106 ? -6.204 4.197 -0.458 1.00 94.75 106 SER A O 1
ATOM 877 N N . ALA A 1 107 ? -4.687 5.763 -1.011 1.00 91.94 107 ALA A N 1
ATOM 878 C CA . ALA A 1 107 ? -4.256 6.028 0.360 1.00 91.94 107 ALA A CA 1
ATOM 879 C C . ALA A 1 107 ? -5.399 6.593 1.222 1.00 91.94 107 ALA A C 1
ATOM 881 O O . ALA A 1 107 ? -5.661 6.085 2.313 1.00 91.94 107 ALA A O 1
ATOM 882 N N . VAL A 1 108 ? -6.127 7.591 0.707 1.00 95.69 108 VAL A N 1
ATOM 883 C CA . VAL A 1 108 ? -7.255 8.215 1.413 1.00 95.69 108 VAL A CA 1
ATOM 884 C C . VAL A 1 108 ? -8.372 7.207 1.653 1.00 95.69 108 VAL A C 1
ATOM 886 O O . VAL A 1 108 ? -8.844 7.099 2.779 1.00 95.69 108 VAL A O 1
ATOM 889 N N . VAL A 1 109 ? -8.779 6.435 0.643 1.00 97.56 109 VAL A N 1
ATOM 890 C CA . VAL A 1 109 ? -9.853 5.437 0.778 1.00 97.56 109 VAL A CA 1
ATOM 891 C C . VAL A 1 109 ? -9.464 4.334 1.763 1.00 97.56 109 VAL A C 1
ATOM 893 O O . VAL A 1 109 ? -10.287 3.948 2.593 1.00 97.56 109 VAL A O 1
ATOM 896 N N . SER A 1 110 ? -8.210 3.875 1.725 1.00 97.94 110 SER A N 1
ATOM 897 C CA . SER A 1 110 ? -7.713 2.821 2.622 1.00 97.94 110 SER A CA 1
ATOM 898 C C . SER A 1 110 ? -7.668 3.251 4.091 1.00 97.94 110 SER A C 1
ATOM 900 O O . SER A 1 110 ? -7.721 2.395 4.968 1.00 97.94 110 SER A O 1
ATOM 902 N N . PHE A 1 111 ? -7.608 4.553 4.383 1.00 97.75 111 PHE A N 1
ATOM 903 C CA . PHE A 1 111 ? -7.763 5.075 5.742 1.00 97.75 111 PHE A CA 1
ATOM 904 C C . PHE A 1 111 ? -9.220 5.432 6.056 1.00 97.75 111 PHE A C 1
ATOM 906 O O . PHE A 1 111 ? -9.805 4.937 7.018 1.00 97.75 111 PHE A O 1
ATOM 913 N N . ALA A 1 112 ? -9.823 6.292 5.236 1.00 97.94 112 ALA A N 1
ATOM 914 C CA . ALA A 1 112 ? -11.101 6.924 5.519 1.00 97.94 112 ALA A CA 1
ATOM 915 C C . ALA A 1 112 ? -12.254 5.918 5.564 1.00 97.94 112 ALA A C 1
ATOM 917 O O . ALA A 1 112 ? -13.074 5.997 6.475 1.00 97.94 112 ALA A O 1
ATOM 918 N N . ALA A 1 113 ? -12.320 4.953 4.639 1.00 97.94 113 ALA A N 1
ATOM 919 C CA . ALA A 1 113 ? -13.420 3.989 4.633 1.00 97.94 113 ALA A CA 1
ATOM 920 C C . ALA A 1 113 ? -13.392 3.075 5.877 1.00 97.94 113 ALA A C 1
ATOM 922 O O . ALA A 1 113 ? -14.406 3.023 6.581 1.00 97.94 113 ALA A O 1
ATOM 923 N N . PRO A 1 114 ? -12.260 2.434 6.244 1.00 98.44 114 PRO A N 1
ATOM 924 C CA . PRO A 1 114 ? -12.145 1.748 7.529 1.00 98.44 114 PRO A CA 1
ATOM 925 C C . PRO A 1 114 ? -12.430 2.642 8.735 1.00 98.44 114 PRO A C 1
ATOM 927 O O . PRO A 1 114 ? -13.200 2.245 9.608 1.00 98.44 114 PRO A O 1
ATOM 930 N N . ALA A 1 115 ? -11.863 3.851 8.785 1.00 98.12 115 ALA A N 1
ATOM 931 C CA . ALA A 1 115 ? -12.045 4.773 9.905 1.00 98.12 115 ALA A CA 1
ATOM 932 C C . ALA A 1 115 ? -13.516 5.158 10.112 1.00 98.12 115 ALA A C 1
ATOM 934 O O . ALA A 1 115 ? -13.995 5.160 11.245 1.00 98.12 115 ALA A O 1
ATOM 935 N N . VAL A 1 116 ? -14.251 5.430 9.030 1.00 97.25 116 VAL A N 1
ATOM 936 C CA . VAL A 1 116 ? -15.685 5.744 9.082 1.00 97.25 116 VAL A CA 1
ATOM 937 C C . VAL A 1 116 ? -16.488 4.543 9.575 1.00 97.25 116 VAL A C 1
ATOM 939 O O . VAL A 1 116 ? -17.334 4.710 10.450 1.00 97.25 116 VAL A O 1
ATOM 942 N N . ILE A 1 117 ? -16.213 3.333 9.077 1.00 96.56 117 ILE A N 1
ATOM 943 C CA . ILE A 1 117 ? -16.927 2.117 9.502 1.00 96.56 117 ILE A CA 1
ATOM 944 C C . ILE A 1 117 ? -16.662 1.822 10.984 1.00 96.56 117 ILE A C 1
ATOM 946 O O . ILE A 1 117 ? -17.604 1.617 11.752 1.00 96.56 117 ILE A O 1
ATOM 950 N N . MET A 1 118 ? -15.396 1.840 11.407 1.00 96.25 118 MET A N 1
ATOM 951 C CA . MET A 1 118 ? -15.017 1.595 12.802 1.00 96.25 118 MET A CA 1
ATOM 952 C C . MET A 1 118 ? -15.559 2.683 13.726 1.00 96.25 118 MET A C 1
ATOM 954 O O . MET A 1 118 ? -16.104 2.374 14.786 1.00 96.25 118 MET A O 1
ATOM 958 N N . GLY A 1 119 ? -15.472 3.949 13.312 1.00 93.94 119 GLY A N 1
ATOM 959 C CA . GLY A 1 119 ? -16.021 5.086 14.042 1.00 93.94 119 GLY A CA 1
ATOM 960 C C . GLY A 1 119 ? -17.534 4.980 14.207 1.00 93.94 119 GLY A C 1
ATOM 961 O O . GLY A 1 119 ? -18.031 5.121 15.320 1.00 93.94 119 GLY A O 1
ATOM 962 N N . ALA A 1 120 ? -18.264 4.645 13.141 1.00 93.19 120 ALA A N 1
ATOM 963 C CA . ALA A 1 120 ? -19.707 4.434 13.188 1.00 93.19 120 ALA A CA 1
ATOM 964 C C . ALA A 1 120 ? -20.081 3.311 14.167 1.00 93.19 120 ALA A C 1
ATOM 966 O O . ALA A 1 120 ? -20.859 3.514 15.100 1.00 93.19 120 ALA A O 1
ATOM 967 N N . VAL A 1 121 ? -19.484 2.129 14.017 1.00 92.62 121 VAL A N 1
ATOM 968 C CA . VAL A 1 121 ? -19.779 0.995 14.903 1.00 92.62 121 VAL A CA 1
ATOM 969 C C . VAL A 1 121 ? -19.379 1.296 16.355 1.00 92.62 121 VAL A C 1
ATOM 971 O O . VAL A 1 121 ? -20.093 0.896 17.272 1.00 92.62 121 VAL A O 1
ATOM 974 N N . SER A 1 122 ? -18.308 2.057 16.590 1.00 91.94 122 SER A N 1
ATOM 975 C CA . SER A 1 122 ? -17.905 2.466 17.945 1.00 91.94 122 SER A CA 1
ATOM 976 C C . SER A 1 122 ? -18.852 3.511 18.550 1.00 91.94 122 SER A C 1
ATOM 978 O O . SER A 1 122 ? -19.151 3.462 19.740 1.00 91.94 122 SER A O 1
ATOM 980 N N . LEU A 1 123 ? -19.369 4.441 17.742 1.00 89.31 123 LEU A N 1
ATOM 981 C CA . LEU A 1 123 ? -20.297 5.488 18.183 1.00 89.31 123 LEU A CA 1
ATOM 982 C C . LEU A 1 123 ? -21.699 4.951 18.497 1.00 89.31 123 LEU A C 1
ATOM 984 O O . LEU A 1 123 ? -22.316 5.403 19.463 1.00 89.31 123 LEU A O 1
ATOM 988 N N . TRP A 1 124 ? -22.207 4.014 17.691 1.00 86.12 124 TRP A N 1
ATOM 989 C CA . TRP A 1 124 ? -23.564 3.470 17.840 1.00 86.12 124 TRP A CA 1
ATOM 990 C C . TRP A 1 124 ? -23.621 2.138 18.595 1.00 86.12 124 TRP A C 1
ATOM 992 O O . TRP A 1 124 ? -24.613 1.877 19.271 1.00 86.12 124 TRP A O 1
ATOM 1002 N N . GLY A 1 125 ? -22.583 1.307 18.491 1.00 83.69 125 GLY A N 1
ATOM 1003 C CA . GLY A 1 125 ? -22.533 -0.036 19.068 1.00 83.69 125 GLY A CA 1
ATOM 1004 C C . GLY A 1 125 ? -21.925 -0.064 20.467 1.00 83.69 125 GLY A C 1
ATOM 1005 O O . GLY A 1 125 ? -22.652 -0.162 21.453 1.00 83.69 125 GLY A O 1
ATOM 1006 N N . THR A 1 126 ? -20.592 -0.002 20.560 1.00 82.31 126 THR A N 1
ATOM 1007 C CA . THR A 1 126 ? -19.871 -0.149 21.843 1.00 82.31 126 THR A CA 1
ATOM 1008 C C . THR A 1 126 ? -20.030 1.077 22.738 1.00 82.31 126 THR A C 1
ATOM 1010 O O . THR A 1 126 ? -20.135 0.949 23.954 1.00 82.31 126 THR A O 1
ATOM 1013 N N . ARG A 1 127 ? -20.116 2.272 22.138 1.00 84.50 127 ARG A N 1
ATOM 1014 C CA . ARG A 1 127 ? -20.219 3.572 22.824 1.00 84.50 127 ARG A CA 1
ATOM 1015 C C . ARG A 1 127 ? -19.058 3.858 23.784 1.00 84.50 127 ARG A C 1
ATOM 1017 O O . ARG A 1 127 ? -19.171 4.730 24.652 1.00 84.50 127 ARG A O 1
ATOM 1024 N N . GLU A 1 128 ? -17.936 3.174 23.587 1.00 87.00 128 GLU A N 1
ATOM 1025 C CA . GLU A 1 128 ? -16.696 3.297 24.351 1.00 87.00 128 GLU A CA 1
ATOM 1026 C C . GLU A 1 128 ? -15.654 4.038 23.509 1.00 87.00 128 GLU A C 1
ATOM 1028 O O . GLU A 1 128 ? -15.329 3.627 22.395 1.00 87.00 128 GLU A O 1
ATOM 1033 N N . PHE A 1 129 ? -15.156 5.168 24.024 1.00 89.88 129 PHE A N 1
ATOM 1034 C CA . PHE A 1 129 ? -14.204 6.007 23.289 1.00 89.88 129 PHE A CA 1
ATOM 1035 C C . PHE A 1 129 ? -12.859 5.303 23.097 1.00 89.88 129 PHE A C 1
ATOM 1037 O O . PHE A 1 129 ? -12.268 5.392 22.023 1.00 89.88 129 PHE A O 1
ATOM 1044 N N . GLU A 1 130 ? -12.391 4.595 24.125 1.00 88.44 130 GLU A N 1
ATOM 1045 C CA . GLU A 1 130 ? -11.089 3.924 24.118 1.00 88.44 130 GLU A CA 1
ATOM 1046 C C . GLU A 1 130 ? -10.988 2.872 23.021 1.00 88.44 130 GLU A C 1
ATOM 1048 O O . GLU A 1 130 ? -9.971 2.801 22.339 1.00 88.44 130 GLU A O 1
ATOM 1053 N N . ASP A 1 131 ? -12.061 2.121 22.782 1.00 90.94 131 ASP A N 1
ATOM 1054 C CA . ASP A 1 131 ? -12.088 1.119 21.725 1.00 90.94 131 ASP A CA 1
ATOM 1055 C C . ASP A 1 131 ? -12.001 1.741 20.324 1.00 90.94 131 ASP A C 1
ATOM 1057 O O . ASP A 1 131 ? -11.185 1.324 19.500 1.00 90.94 131 ASP A O 1
ATOM 1061 N N . GLY A 1 132 ? -12.800 2.781 20.062 1.00 92.69 132 GLY A N 1
ATOM 1062 C CA . GLY A 1 132 ? -12.743 3.507 18.791 1.00 92.69 132 GLY A CA 1
ATOM 1063 C C . GLY A 1 132 ? -11.386 4.183 18.574 1.00 92.69 132 GLY A C 1
ATOM 1064 O O . GLY A 1 132 ? -10.838 4.149 17.474 1.00 92.69 132 GLY A O 1
ATOM 1065 N N . ASN A 1 133 ? -10.810 4.752 19.634 1.00 94.06 133 ASN A N 1
ATOM 1066 C CA . ASN A 1 133 ? -9.483 5.358 19.611 1.00 94.06 133 ASN A CA 1
ATOM 1067 C C . ASN A 1 133 ? -8.383 4.321 19.331 1.00 94.06 133 ASN A C 1
ATOM 1069 O O . ASN A 1 133 ? -7.553 4.539 18.451 1.00 94.06 133 ASN A O 1
ATOM 1073 N N . ALA A 1 134 ? -8.407 3.175 20.016 1.00 94.81 134 ALA A N 1
ATOM 1074 C CA . ALA A 1 134 ? -7.475 2.073 19.789 1.00 94.81 134 ALA A CA 1
ATOM 1075 C C . ALA A 1 134 ? -7.557 1.556 18.344 1.00 94.81 134 ALA A C 1
ATOM 1077 O O . ALA A 1 134 ? -6.525 1.357 17.700 1.00 94.81 134 ALA A O 1
ATOM 1078 N N . ALA A 1 135 ? -8.771 1.418 17.800 1.00 96.19 135 ALA A N 1
ATOM 1079 C CA . ALA A 1 135 ? -8.990 1.021 16.412 1.00 96.19 135 ALA A CA 1
ATOM 1080 C C . ALA A 1 135 ? -8.372 2.015 15.412 1.00 96.19 135 ALA A C 1
ATOM 1082 O O . ALA A 1 135 ? -7.672 1.604 14.487 1.00 96.19 135 ALA A O 1
ATOM 1083 N N . LEU A 1 136 ? -8.586 3.322 15.607 1.00 96.81 136 LEU A N 1
ATOM 1084 C CA . LEU A 1 136 ? -8.039 4.363 14.729 1.00 96.81 136 LEU A CA 1
ATOM 1085 C C . LEU A 1 136 ? -6.514 4.481 14.832 1.00 96.81 136 LEU A C 1
ATOM 1087 O O . LEU A 1 136 ? -5.846 4.616 13.808 1.00 96.81 136 LEU A O 1
ATOM 1091 N N . ILE A 1 137 ? -5.955 4.384 16.042 1.00 96.69 137 ILE A N 1
ATOM 1092 C CA . ILE A 1 137 ? -4.501 4.370 16.247 1.00 96.69 137 ILE A CA 1
ATOM 1093 C C . ILE A 1 137 ? -3.886 3.146 15.561 1.00 96.69 137 ILE A C 1
ATOM 1095 O O . ILE A 1 137 ? -2.895 3.287 14.845 1.00 96.69 137 ILE A O 1
ATOM 1099 N N . GLY A 1 138 ? -4.482 1.962 15.729 1.00 97.81 138 GLY A N 1
ATOM 1100 C CA . GLY A 1 138 ? -4.023 0.730 15.086 1.00 97.81 138 GLY A CA 1
ATOM 1101 C C . GLY A 1 138 ? -4.074 0.810 13.559 1.00 97.81 138 GLY A C 1
ATOM 1102 O O . GLY A 1 138 ? -3.092 0.476 12.899 1.00 97.81 138 GLY A O 1
ATOM 1103 N N . LEU A 1 139 ? -5.166 1.333 12.992 1.00 98.50 139 LEU A N 1
ATOM 1104 C CA . LEU A 1 139 ? -5.286 1.581 11.552 1.00 98.50 139 LEU A CA 1
ATOM 1105 C C . LEU A 1 139 ? -4.191 2.530 11.044 1.00 98.50 139 LEU A C 1
ATOM 1107 O O . LEU A 1 139 ? -3.559 2.259 10.021 1.00 98.50 139 LEU A O 1
ATOM 1111 N N . GLY A 1 140 ? -3.958 3.628 11.767 1.00 98.12 140 GLY A N 1
ATOM 1112 C CA . GLY A 1 140 ? -2.913 4.594 11.444 1.00 98.12 140 GLY A CA 1
ATOM 1113 C C . GLY A 1 140 ? -1.523 3.960 11.440 1.00 98.12 140 GLY A C 1
ATOM 1114 O O . GLY A 1 140 ? -0.774 4.136 10.481 1.00 98.12 140 GLY A O 1
ATOM 1115 N N . TYR A 1 141 ? -1.202 3.136 12.443 1.00 98.19 141 TYR A N 1
ATOM 1116 C CA . TYR A 1 141 ? 0.055 2.386 12.469 1.00 98.19 141 TYR A CA 1
ATOM 1117 C C . TYR A 1 141 ? 0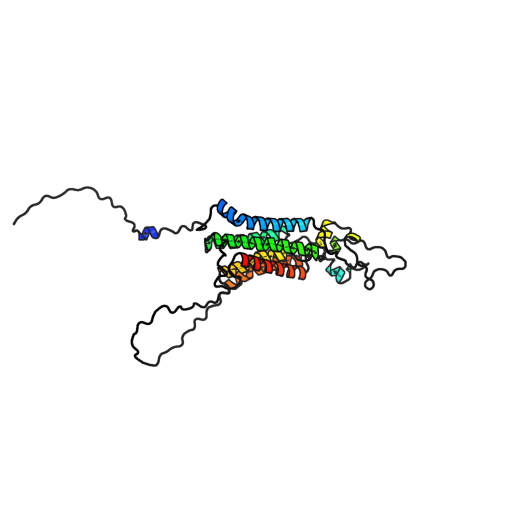.181 1.402 11.308 1.00 98.19 141 TYR A C 1
ATOM 1119 O O . TYR A 1 141 ? 1.238 1.382 10.678 1.00 98.19 141 TYR A O 1
ATOM 1127 N N . ALA A 1 142 ? -0.864 0.626 10.996 1.00 98.44 142 ALA A N 1
ATOM 1128 C CA . ALA A 1 142 ? -0.844 -0.335 9.891 1.00 98.44 142 ALA A CA 1
ATOM 1129 C C . ALA A 1 142 ? -0.467 0.344 8.565 1.00 98.44 142 ALA A C 1
ATOM 1131 O O . ALA A 1 142 ? 0.412 -0.124 7.842 1.00 98.44 142 ALA A O 1
ATOM 1132 N N . LEU A 1 143 ? -1.093 1.488 8.275 1.00 98.31 143 LEU A N 1
ATOM 1133 C CA . LEU A 1 143 ? -0.847 2.249 7.053 1.00 98.31 143 LEU A CA 1
ATOM 1134 C C . LEU A 1 143 ? 0.496 2.982 7.078 1.00 98.31 143 LEU A C 1
ATOM 1136 O O . LEU A 1 143 ? 1.233 2.916 6.096 1.00 98.31 143 LEU A O 1
ATOM 1140 N N . ALA A 1 144 ? 0.843 3.658 8.175 1.00 98.31 144 ALA A N 1
ATOM 1141 C CA . ALA A 1 144 ? 2.065 4.457 8.261 1.00 98.31 144 ALA A CA 1
ATOM 1142 C C . ALA A 1 144 ? 3.330 3.591 8.194 1.00 98.31 144 ALA A C 1
ATOM 1144 O O . ALA A 1 144 ? 4.233 3.863 7.401 1.00 98.31 144 ALA A O 1
ATOM 1145 N N . THR A 1 145 ? 3.381 2.520 8.987 1.00 98.00 145 THR A N 1
ATOM 1146 C CA . THR A 1 145 ? 4.539 1.615 9.021 1.00 98.00 145 THR A CA 1
ATOM 1147 C C . THR A 1 145 ? 4.631 0.763 7.759 1.00 98.00 145 THR A C 1
ATOM 1149 O O . THR A 1 145 ? 5.721 0.633 7.203 1.00 98.00 145 THR A O 1
ATOM 1152 N N . GLY A 1 146 ? 3.494 0.286 7.235 1.00 97.94 146 GLY A N 1
ATOM 1153 C CA . GLY A 1 146 ? 3.439 -0.396 5.944 1.00 97.94 146 GLY A CA 1
ATOM 1154 C C . GLY A 1 146 ? 3.956 0.488 4.809 1.00 97.94 146 GLY A C 1
ATOM 1155 O O . GLY A 1 146 ? 4.809 0.048 4.044 1.00 97.94 146 GLY A O 1
ATOM 1156 N N . THR A 1 147 ? 3.516 1.753 4.748 1.00 97.12 147 THR A N 1
ATOM 1157 C CA . THR A 1 147 ? 3.963 2.740 3.745 1.00 97.12 147 THR A CA 1
ATOM 1158 C C . THR A 1 147 ? 5.458 3.021 3.839 1.00 97.12 147 THR A C 1
ATOM 1160 O O . THR A 1 147 ? 6.143 3.020 2.822 1.00 97.12 147 THR A O 1
ATOM 1163 N N . LEU A 1 148 ? 5.995 3.205 5.045 1.00 97.75 148 LEU A N 1
ATOM 1164 C CA . LEU A 1 148 ? 7.433 3.383 5.222 1.00 97.75 148 LEU A CA 1
ATOM 1165 C C . LEU A 1 148 ? 8.218 2.163 4.731 1.00 97.75 148 LEU A C 1
ATOM 1167 O O . LEU A 1 148 ? 9.175 2.306 3.970 1.00 97.75 148 LEU A O 1
ATOM 1171 N N . PHE A 1 149 ? 7.793 0.966 5.132 1.00 97.44 149 PHE A N 1
ATOM 1172 C CA . PHE A 1 149 ? 8.474 -0.271 4.776 1.00 97.44 149 PHE A CA 1
ATOM 1173 C C . PHE A 1 149 ? 8.497 -0.508 3.262 1.00 97.44 149 PHE A C 1
ATOM 1175 O O . PHE A 1 149 ? 9.555 -0.791 2.702 1.00 97.44 149 PHE A O 1
ATOM 1182 N N . GLN A 1 150 ? 7.368 -0.329 2.570 1.00 96.00 150 GLN A N 1
ATOM 1183 C CA . GLN A 1 150 ? 7.357 -0.465 1.113 1.00 96.00 150 GLN A CA 1
ATOM 1184 C C . GLN A 1 150 ? 8.204 0.606 0.414 1.00 96.00 150 GLN A C 1
ATOM 1186 O O . GLN A 1 150 ? 8.857 0.276 -0.572 1.00 96.00 150 GLN A O 1
ATOM 1191 N N . SER A 1 151 ? 8.258 1.847 0.920 1.00 95.31 151 SER A N 1
ATOM 1192 C CA . SER A 1 151 ? 9.091 2.904 0.332 1.00 95.31 151 SER A CA 1
ATOM 1193 C C . SER A 1 151 ? 10.567 2.529 0.378 1.00 95.31 151 SER A C 1
ATOM 1195 O O . SER A 1 151 ? 11.275 2.752 -0.601 1.00 95.31 151 SER A O 1
ATOM 1197 N N . PHE A 1 152 ? 11.019 1.891 1.465 1.00 94.94 152 PHE A N 1
ATOM 1198 C CA . PHE A 1 152 ? 12.363 1.319 1.527 1.00 94.94 152 PHE A CA 1
ATOM 1199 C C . PHE A 1 152 ? 12.562 0.231 0.470 1.00 94.94 152 PHE A C 1
ATOM 1201 O O . PHE A 1 152 ? 13.489 0.323 -0.328 1.00 94.94 152 PHE A O 1
ATOM 1208 N N . ILE A 1 153 ? 11.682 -0.770 0.391 1.00 94.69 153 ILE A N 1
ATOM 1209 C CA . ILE A 1 153 ? 11.837 -1.844 -0.607 1.00 94.69 153 ILE A CA 1
ATOM 1210 C C . ILE A 1 153 ? 11.850 -1.280 -2.034 1.00 94.69 153 ILE A C 1
ATOM 1212 O O . ILE A 1 153 ? 12.627 -1.734 -2.870 1.00 94.69 153 ILE A O 1
ATOM 1216 N N . LYS A 1 154 ? 11.043 -0.254 -2.301 1.00 93.75 154 LYS A N 1
ATOM 1217 C CA . LYS A 1 154 ? 10.893 0.358 -3.621 1.00 93.75 154 LYS A CA 1
ATOM 1218 C C . LYS A 1 154 ? 12.169 1.016 -4.138 1.00 93.75 154 LYS A C 1
ATOM 1220 O O . LYS A 1 154 ? 12.425 0.955 -5.336 1.00 93.75 154 LYS A O 1
ATOM 1225 N N . ILE A 1 155 ? 12.971 1.606 -3.251 1.00 92.56 155 ILE A N 1
ATOM 1226 C CA . ILE A 1 155 ? 14.266 2.200 -3.621 1.00 92.56 155 ILE A CA 1
ATOM 1227 C C . ILE A 1 155 ? 15.405 1.176 -3.634 1.00 92.56 155 ILE A C 1
ATOM 1229 O O . ILE A 1 155 ? 16.386 1.376 -4.346 1.00 92.56 155 ILE A O 1
ATOM 1233 N N . PHE A 1 156 ? 15.289 0.096 -2.854 1.00 91.44 156 PHE A N 1
ATOM 1234 C CA . PHE A 1 156 ? 16.308 -0.947 -2.776 1.00 91.44 156 PHE A CA 1
ATOM 1235 C C . PHE A 1 156 ? 16.175 -1.959 -3.907 1.00 91.44 156 PHE A C 1
ATOM 1237 O O . PHE A 1 156 ? 17.137 -2.171 -4.624 1.00 91.44 156 PHE A O 1
ATOM 1244 N N . ILE A 1 157 ? 15.008 -2.583 -4.060 1.00 92.62 157 ILE A N 1
ATOM 1245 C CA . ILE A 1 157 ? 14.773 -3.638 -5.053 1.00 92.62 157 ILE A CA 1
ATOM 1246 C C . ILE A 1 157 ? 14.311 -3.022 -6.373 1.00 92.62 157 ILE A C 1
ATOM 1248 O O . ILE A 1 157 ? 14.875 -3.327 -7.419 1.00 92.62 157 ILE A O 1
ATOM 1252 N N . GLY A 1 158 ? 13.309 -2.140 -6.321 1.00 89.25 158 GLY A N 1
ATOM 1253 C CA . GLY A 1 158 ? 12.725 -1.534 -7.517 1.00 89.25 158 GLY A CA 1
ATOM 1254 C C . GLY A 1 158 ? 12.191 -2.566 -8.518 1.00 89.25 158 GLY A C 1
ATOM 1255 O O . GLY A 1 158 ? 12.014 -3.743 -8.218 1.00 89.25 158 GLY A O 1
ATOM 1256 N N . GLY A 1 159 ? 11.874 -2.121 -9.728 1.00 93.12 159 GLY A N 1
ATOM 1257 C CA . GLY A 1 159 ? 11.435 -3.006 -10.803 1.00 93.12 159 GLY A CA 1
ATOM 1258 C C . GLY A 1 159 ? 10.863 -2.227 -11.975 1.00 93.12 159 GLY A C 1
ATOM 1259 O O . GLY A 1 159 ? 10.261 -1.172 -11.788 1.00 93.12 159 GLY A O 1
ATOM 1260 N N . LEU A 1 160 ? 11.033 -2.743 -13.187 1.00 95.88 160 LEU A N 1
ATOM 1261 C CA . LEU A 1 160 ? 10.466 -2.113 -14.377 1.00 95.88 160 LEU A CA 1
ATOM 1262 C C . LEU A 1 160 ? 8.956 -2.354 -14.416 1.00 95.88 160 LEU A C 1
ATOM 1264 O O . LEU A 1 160 ? 8.504 -3.468 -14.168 1.00 95.88 160 LEU A O 1
ATOM 1268 N N . ARG A 1 161 ? 8.179 -1.316 -14.717 1.00 96.62 161 ARG A N 1
ATOM 1269 C CA . ARG A 1 161 ? 6.730 -1.425 -14.916 1.00 96.62 161 ARG A CA 1
ATOM 1270 C C . ARG A 1 161 ? 6.399 -1.986 -16.302 1.00 96.62 161 ARG A C 1
ATOM 1272 O O . ARG A 1 161 ? 7.186 -1.778 -17.227 1.00 96.62 161 ARG A O 1
ATOM 1279 N N . PRO A 1 162 ? 5.209 -2.577 -16.507 1.00 97.25 162 PRO A N 1
ATOM 1280 C CA . PRO A 1 162 ? 4.785 -3.076 -17.820 1.00 97.25 162 PRO A CA 1
ATOM 1281 C C . PRO A 1 162 ? 4.843 -2.042 -18.957 1.00 97.25 162 PRO A C 1
ATOM 1283 O O . PRO A 1 162 ? 5.020 -2.403 -20.117 1.00 97.25 162 PRO A O 1
ATOM 1286 N N . HIS A 1 163 ? 4.712 -0.752 -18.641 1.00 96.00 163 HIS A N 1
ATOM 1287 C CA . HIS A 1 163 ? 4.784 0.345 -19.608 1.00 96.00 163 HIS A CA 1
ATOM 1288 C C . HIS A 1 163 ? 6.170 1.005 -19.721 1.00 96.00 163 HIS A C 1
ATOM 1290 O O . HIS A 1 163 ? 6.293 2.065 -20.337 1.00 96.00 163 HIS A O 1
ATOM 1296 N N . PHE A 1 164 ? 7.216 0.423 -19.124 1.00 97.06 164 PHE A N 1
ATOM 1297 C CA . PHE A 1 164 ? 8.541 1.039 -19.017 1.00 97.06 164 PHE A CA 1
ATOM 1298 C C . PHE A 1 164 ? 9.124 1.486 -20.363 1.00 97.06 164 PHE A C 1
ATOM 1300 O O . PHE A 1 164 ? 9.537 2.635 -20.475 1.00 97.06 164 PHE A O 1
ATOM 1307 N N . LEU A 1 165 ? 9.122 0.638 -21.398 1.00 95.69 165 LEU A N 1
ATOM 1308 C CA . LEU A 1 165 ? 9.703 0.982 -22.704 1.00 95.69 165 LEU A CA 1
ATOM 1309 C C . LEU A 1 165 ? 8.949 2.124 -23.393 1.00 95.69 165 LEU A C 1
ATOM 1311 O O . LEU A 1 165 ? 9.579 2.947 -24.048 1.00 95.69 165 LEU A O 1
ATOM 1315 N N . SER A 1 166 ? 7.627 2.208 -23.202 1.00 95.06 166 SER A N 1
ATOM 1316 C CA . SER A 1 166 ? 6.812 3.293 -23.771 1.00 95.06 166 SER A CA 1
ATOM 1317 C C . SER A 1 166 ? 7.134 4.660 -23.164 1.00 95.06 166 SER A C 1
ATOM 1319 O O . SER A 1 166 ? 6.982 5.681 -23.824 1.00 95.06 166 SER A O 1
ATOM 1321 N N . VAL A 1 167 ? 7.586 4.674 -21.907 1.00 96.44 167 VAL A N 1
ATOM 1322 C CA . VAL A 1 167 ? 7.972 5.889 -21.181 1.00 96.44 167 VAL A CA 1
ATOM 1323 C C . VAL A 1 167 ? 9.458 6.193 -21.355 1.00 96.44 167 VAL A C 1
ATOM 1325 O O . VAL A 1 167 ? 9.832 7.358 -21.424 1.00 96.44 167 VAL A O 1
ATOM 1328 N N . CYS A 1 168 ? 10.297 5.157 -21.406 1.00 95.81 168 CYS A N 1
ATOM 1329 C CA . CYS A 1 168 ? 11.736 5.273 -21.614 1.00 95.81 168 CYS A CA 1
ATOM 1330 C C . CYS A 1 168 ? 12.054 5.906 -22.968 1.00 95.81 168 CYS A C 1
ATOM 1332 O O . CYS A 1 168 ? 12.942 6.752 -23.017 1.00 95.81 168 CYS A O 1
ATOM 1334 N N . ASP A 1 169 ? 11.324 5.512 -24.020 1.00 95.06 169 ASP A N 1
ATOM 1335 C CA . ASP A 1 169 ? 11.613 5.889 -25.408 1.00 95.06 169 ASP A CA 1
ATOM 1336 C C . ASP A 1 169 ? 13.112 5.693 -25.726 1.00 95.06 169 ASP A C 1
ATOM 1338 O O . ASP A 1 169 ? 13.879 6.652 -25.789 1.00 95.06 169 ASP A O 1
ATOM 1342 N N . PRO A 1 170 ? 13.601 4.438 -25.751 1.00 93.75 170 PRO A N 1
ATOM 1343 C CA . PRO A 1 170 ? 15.034 4.173 -25.747 1.00 93.75 170 PRO A CA 1
ATOM 1344 C C . PRO A 1 170 ? 15.690 4.471 -27.101 1.00 93.75 170 PRO A C 1
ATOM 1346 O O . PRO A 1 170 ? 15.303 3.914 -28.131 1.00 93.75 170 PRO A O 1
ATOM 1349 N N . LEU A 1 171 ? 16.783 5.236 -27.084 1.00 91.44 171 LEU A N 1
ATOM 1350 C CA . LEU A 1 171 ? 17.674 5.380 -28.232 1.00 91.44 171 LEU A CA 1
ATOM 1351 C C . LEU A 1 171 ? 18.600 4.160 -28.322 1.00 91.44 171 LEU A C 1
ATOM 1353 O O . LEU A 1 171 ? 19.451 3.941 -27.459 1.00 91.44 171 LEU A O 1
ATOM 1357 N N . ILE A 1 172 ? 18.448 3.359 -29.378 1.00 86.56 172 ILE A N 1
ATOM 1358 C CA . ILE A 1 172 ? 19.290 2.178 -29.607 1.00 86.56 172 ILE A CA 1
ATOM 1359 C C . ILE A 1 172 ? 20.657 2.638 -30.141 1.00 86.56 172 ILE A C 1
ATOM 1361 O O . ILE A 1 172 ? 20.701 3.241 -31.217 1.00 86.56 172 ILE A O 1
ATOM 1365 N N . PRO A 1 173 ? 21.776 2.353 -29.443 1.00 81.00 173 PRO A N 1
ATOM 1366 C CA . PRO A 1 173 ? 23.100 2.735 -29.922 1.00 81.00 173 PRO A CA 1
ATOM 1367 C C . PRO A 1 173 ? 23.418 2.073 -31.271 1.00 81.00 173 PRO A C 1
ATOM 1369 O O . PRO A 1 173 ? 23.054 0.909 -31.479 1.00 81.00 173 PRO A O 1
ATOM 1372 N N . PRO A 1 174 ? 24.111 2.773 -32.188 1.00 80.38 174 PRO A N 1
ATOM 1373 C CA . PRO A 1 174 ? 24.485 2.194 -33.470 1.00 80.38 174 PRO A CA 1
ATOM 1374 C C . PRO A 1 174 ? 25.435 0.997 -33.278 1.00 80.38 174 PRO A C 1
ATOM 1376 O O . PRO A 1 174 ? 26.199 0.965 -32.307 1.00 80.38 174 PRO A O 1
ATOM 1379 N N . PRO A 1 175 ? 25.430 0.017 -34.201 1.00 77.25 175 PRO A N 1
ATOM 1380 C CA . PRO A 1 175 ? 26.372 -1.093 -34.161 1.00 77.25 175 PRO A CA 1
ATOM 1381 C C . PRO A 1 175 ? 27.819 -0.593 -34.172 1.00 77.25 175 PRO A C 1
ATOM 1383 O O . PRO A 1 175 ? 28.174 0.277 -34.967 1.00 77.25 175 PRO A O 1
ATOM 1386 N N . ILE A 1 176 ? 28.665 -1.172 -33.321 1.00 78.44 176 ILE A N 1
ATOM 1387 C CA . ILE A 1 176 ? 30.096 -0.864 -33.304 1.00 78.44 176 ILE A CA 1
ATOM 1388 C C . ILE A 1 176 ? 30.769 -1.670 -34.429 1.00 78.44 176 ILE A C 1
ATOM 1390 O O . ILE A 1 176 ? 30.657 -2.901 -34.429 1.00 78.44 176 ILE A O 1
ATOM 1394 N N . PRO A 1 177 ? 31.474 -1.029 -35.381 1.00 77.94 177 PRO A N 1
ATOM 1395 C CA . PRO A 1 177 ? 32.198 -1.738 -36.433 1.00 77.94 177 PRO A CA 1
ATOM 1396 C C . PRO A 1 177 ? 33.173 -2.771 -35.850 1.00 77.94 177 PRO A C 1
ATOM 1398 O O . PRO A 1 177 ? 33.933 -2.465 -34.935 1.00 77.94 177 PRO A O 1
ATOM 1401 N N . GLY A 1 178 ? 33.149 -3.999 -36.373 1.00 76.62 178 GLY A N 1
ATOM 1402 C CA . GLY A 1 178 ? 33.998 -5.100 -35.896 1.00 76.62 178 GLY A CA 1
ATOM 1403 C C . GLY A 1 178 ? 33.431 -5.906 -34.719 1.00 76.62 178 GLY A C 1
ATOM 1404 O O . GLY A 1 178 ? 33.996 -6.943 -34.383 1.00 76.62 178 GLY A O 1
ATOM 1405 N N . PHE A 1 179 ? 32.298 -5.498 -34.139 1.00 76.56 179 PHE A N 1
ATOM 1406 C CA . PHE A 1 179 ? 31.558 -6.280 -33.145 1.00 76.56 179 PHE A CA 1
ATOM 1407 C C . PHE A 1 179 ? 30.234 -6.792 -33.723 1.00 76.56 179 PHE A C 1
ATOM 1409 O O . PHE A 1 179 ? 29.609 -6.151 -34.570 1.00 76.56 179 PHE A O 1
ATOM 1416 N N . ALA A 1 180 ? 29.784 -7.960 -33.258 1.00 74.50 180 ALA A N 1
ATOM 1417 C CA . ALA A 1 180 ? 28.474 -8.483 -33.629 1.00 74.50 180 ALA A CA 1
ATOM 1418 C C . ALA A 1 180 ? 27.374 -7.517 -33.161 1.00 74.50 180 ALA A C 1
ATOM 1420 O O . ALA A 1 180 ? 27.356 -7.110 -31.997 1.00 74.50 180 ALA A O 1
ATOM 1421 N N . SER A 1 181 ? 26.448 -7.169 -34.060 1.00 77.00 181 SER A N 1
ATOM 1422 C CA . SER A 1 181 ? 25.318 -6.299 -33.718 1.00 77.00 181 SER A CA 1
ATOM 1423 C C . SER A 1 181 ? 24.507 -6.896 -32.561 1.00 77.00 181 SER A C 1
ATOM 1425 O O . SER A 1 181 ? 24.303 -8.117 -32.539 1.00 77.00 181 SER A O 1
ATOM 1427 N N . PRO A 1 182 ? 24.033 -6.070 -31.609 1.00 79.31 182 PRO A N 1
ATOM 1428 C CA . PRO A 1 182 ? 23.136 -6.533 -30.563 1.00 79.31 182 PRO A CA 1
ATOM 1429 C C . PRO A 1 182 ? 21.902 -7.195 -31.178 1.00 79.31 182 PRO A C 1
ATOM 1431 O O . PRO A 1 182 ? 21.301 -6.666 -32.114 1.00 79.31 182 PRO A O 1
ATOM 1434 N N . GLY A 1 183 ? 21.517 -8.350 -30.654 1.00 77.31 183 GLY A N 1
ATOM 1435 C CA . GLY A 1 183 ? 20.393 -9.121 -31.170 1.00 77.31 183 GLY A CA 1
ATOM 1436 C C . GLY A 1 183 ? 19.891 -10.155 -30.167 1.00 77.31 183 GLY A C 1
ATOM 1437 O O . GLY A 1 183 ? 20.402 -10.238 -29.048 1.00 77.31 183 GLY A O 1
ATOM 1438 N N . PRO A 1 184 ? 18.916 -10.994 -30.553 1.00 75.50 184 PRO A N 1
ATOM 1439 C CA . PRO A 1 184 ? 18.310 -11.971 -29.647 1.00 75.50 184 PRO A CA 1
ATOM 1440 C C . PRO A 1 184 ? 19.321 -12.930 -28.995 1.00 75.50 184 PRO A C 1
ATOM 1442 O O . PRO A 1 184 ? 19.131 -13.314 -27.836 1.00 75.50 184 PRO A O 1
ATOM 1445 N N . SER A 1 185 ? 20.383 -13.281 -29.731 1.00 78.31 185 SER A N 1
ATOM 1446 C CA . SER A 1 185 ? 21.489 -14.163 -29.334 1.00 78.31 185 SER A CA 1
ATOM 1447 C C . SER A 1 185 ? 22.699 -13.437 -28.731 1.00 78.31 185 SER A C 1
ATOM 1449 O O . SER A 1 185 ? 23.482 -14.072 -28.034 1.00 78.31 185 SER A O 1
ATOM 1451 N N . ASN A 1 186 ? 22.847 -12.127 -28.955 1.00 79.69 186 ASN A N 1
ATOM 1452 C CA . ASN A 1 186 ? 23.937 -11.305 -28.420 1.00 79.69 186 ASN A CA 1
ATOM 1453 C C . ASN A 1 186 ? 23.354 -10.051 -27.754 1.00 79.69 186 ASN A C 1
ATOM 1455 O O . ASN A 1 186 ? 23.220 -9.001 -28.384 1.00 79.69 186 ASN A O 1
ATOM 1459 N N . ARG A 1 187 ? 22.916 -10.185 -26.498 1.00 82.00 187 ARG A N 1
ATOM 1460 C CA . ARG A 1 187 ? 22.171 -9.136 -25.785 1.00 82.00 187 ARG A CA 1
ATOM 1461 C C . ARG A 1 187 ? 23.130 -8.190 -25.071 1.00 82.00 187 ARG A C 1
ATOM 1463 O O . ARG A 1 187 ? 23.915 -8.634 -24.238 1.00 82.00 187 ARG A O 1
ATOM 1470 N N . LEU A 1 188 ? 23.008 -6.894 -25.343 1.00 86.12 188 LEU A N 1
ATOM 1471 C CA . LEU A 1 188 ? 23.640 -5.849 -24.540 1.00 86.12 188 LEU A CA 1
ATOM 1472 C C . LEU A 1 188 ? 22.631 -5.298 -23.535 1.00 86.12 188 LEU A C 1
ATOM 1474 O O . LEU A 1 188 ? 21.443 -5.172 -23.842 1.00 86.12 188 LEU A O 1
ATOM 1478 N N . TYR A 1 189 ? 23.125 -4.985 -22.341 1.00 90.25 189 TYR A N 1
ATOM 1479 C CA . TYR A 1 189 ? 22.330 -4.505 -21.220 1.00 90.25 189 TYR A CA 1
ATOM 1480 C C . TYR A 1 189 ? 22.673 -3.052 -20.909 1.00 90.25 189 TYR A C 1
ATOM 1482 O O . TYR A 1 189 ? 23.847 -2.688 -20.862 1.00 90.25 189 TYR A O 1
ATOM 1490 N N . TYR A 1 190 ? 21.642 -2.248 -20.662 1.00 91.81 190 TYR A N 1
ATOM 1491 C CA . TYR A 1 190 ? 21.760 -0.814 -20.418 1.00 91.81 190 TYR A CA 1
ATOM 1492 C C . TYR A 1 190 ? 20.975 -0.412 -19.174 1.00 91.81 190 TYR A C 1
ATOM 1494 O O . TYR A 1 190 ? 19.999 -1.064 -18.798 1.00 91.81 190 TYR A O 1
ATOM 1502 N N . MET A 1 191 ? 21.404 0.679 -18.548 1.00 93.19 191 MET A N 1
ATOM 1503 C CA . MET A 1 191 ? 20.618 1.397 -17.550 1.00 93.19 191 MET A CA 1
ATOM 1504 C C . MET A 1 191 ? 19.729 2.437 -18.228 1.00 93.19 191 MET A C 1
ATOM 1506 O O . MET A 1 191 ? 20.084 2.995 -19.267 1.00 93.19 191 MET A O 1
ATOM 1510 N N . ALA A 1 192 ? 18.617 2.788 -17.582 1.00 93.12 192 ALA A N 1
ATOM 1511 C CA . ALA A 1 192 ? 17.701 3.804 -18.098 1.00 93.12 192 ALA A CA 1
ATOM 1512 C C . ALA A 1 192 ? 18.391 5.162 -18.327 1.00 93.12 192 ALA A C 1
ATOM 1514 O O . ALA A 1 192 ? 18.142 5.819 -19.332 1.00 93.12 192 ALA A O 1
ATOM 1515 N N . SER A 1 193 ? 19.319 5.541 -17.444 1.00 91.69 193 SER A N 1
ATOM 1516 C CA . SER A 1 193 ? 20.091 6.788 -17.539 1.00 91.69 193 SER A CA 1
ATOM 1517 C C . SER A 1 193 ? 20.995 6.885 -18.771 1.00 91.69 193 SER A C 1
ATOM 1519 O O . SER A 1 193 ? 21.454 7.976 -19.091 1.00 91.69 193 SER A O 1
ATOM 1521 N N . GLN A 1 194 ? 21.279 5.766 -19.442 1.00 92.88 194 GLN A N 1
ATOM 1522 C CA . GLN A 1 194 ? 22.184 5.722 -20.590 1.00 92.88 194 GLN A CA 1
ATOM 1523 C C . GLN A 1 194 ? 21.453 5.839 -21.930 1.00 92.88 194 GLN A C 1
ATOM 1525 O O . GLN A 1 194 ? 22.067 6.254 -22.908 1.00 92.88 194 GLN A O 1
ATOM 1530 N N . VAL A 1 195 ? 20.182 5.426 -21.992 1.00 94.00 195 VAL A N 1
ATOM 1531 C CA . VAL A 1 195 ? 19.478 5.209 -23.270 1.00 94.00 195 VAL A CA 1
ATOM 1532 C C . VAL A 1 195 ? 18.079 5.817 -23.339 1.00 94.00 195 VAL A C 1
ATOM 1534 O O . VAL A 1 195 ? 17.591 6.023 -24.445 1.00 94.00 195 VAL A O 1
ATOM 1537 N N . CYS A 1 196 ? 17.412 6.093 -22.214 1.00 95.56 196 CYS A N 1
ATOM 1538 C CA . CYS A 1 196 ? 16.055 6.644 -22.236 1.00 95.56 196 CYS A CA 1
ATOM 1539 C C . CYS A 1 196 ? 16.072 8.144 -22.564 1.00 95.56 196 CYS A C 1
ATOM 1541 O O . CYS A 1 196 ? 16.811 8.899 -21.931 1.00 95.56 196 CYS A O 1
ATOM 1543 N N . THR A 1 197 ? 15.216 8.582 -23.492 1.00 96.31 197 THR A N 1
ATOM 1544 C CA . THR A 1 197 ? 15.041 10.003 -23.852 1.00 96.31 197 THR A CA 1
ATOM 1545 C C . THR A 1 197 ? 13.719 10.605 -23.374 1.00 96.31 197 THR A C 1
ATOM 1547 O O . THR A 1 197 ? 13.497 11.804 -23.542 1.00 96.31 197 THR A O 1
ATOM 1550 N N . GLY A 1 198 ? 12.841 9.800 -22.770 1.00 95.19 198 GLY A N 1
ATOM 1551 C CA . GLY A 1 198 ? 11.575 10.266 -22.206 1.00 95.19 198 GLY A CA 1
ATOM 1552 C C . GLY A 1 198 ? 11.706 11.135 -20.945 1.00 95.19 198 GLY A C 1
ATOM 1553 O O . GLY A 1 198 ? 12.793 11.445 -20.458 1.00 95.19 198 GLY A O 1
ATOM 1554 N N . ASP A 1 199 ? 10.558 11.522 -20.383 1.00 95.56 199 ASP A N 1
ATOM 1555 C CA . ASP A 1 199 ? 10.472 12.347 -19.169 1.00 95.56 199 ASP A CA 1
ATOM 1556 C C . ASP A 1 199 ? 11.169 11.672 -17.974 1.00 95.56 199 ASP A C 1
ATOM 1558 O O . ASP A 1 199 ? 10.768 10.592 -17.534 1.00 95.56 199 ASP A O 1
ATOM 1562 N N . ALA A 1 200 ? 12.181 12.334 -17.408 1.00 93.38 200 ALA A N 1
ATOM 1563 C CA . ALA A 1 200 ? 13.013 11.780 -16.342 1.00 93.38 200 ALA A CA 1
ATOM 1564 C C . ALA A 1 200 ? 12.222 11.352 -15.091 1.00 93.38 200 ALA A C 1
ATOM 1566 O O . ALA A 1 200 ? 12.554 10.335 -14.477 1.00 93.38 200 ALA A O 1
ATOM 1567 N N . ASN A 1 201 ? 11.162 12.079 -14.719 1.00 92.56 201 ASN A N 1
ATOM 1568 C CA . ASN A 1 201 ? 10.342 11.734 -13.558 1.00 92.56 201 ASN A CA 1
ATOM 1569 C C . ASN A 1 201 ? 9.508 10.486 -13.840 1.00 92.56 201 ASN A C 1
ATOM 1571 O O . ASN A 1 201 ? 9.465 9.574 -13.012 1.00 92.56 201 ASN A O 1
ATOM 1575 N N . LYS A 1 202 ? 8.903 10.407 -15.031 1.00 94.62 202 LYS A N 1
ATOM 1576 C CA . LYS A 1 202 ? 8.136 9.224 -15.443 1.00 94.62 202 LYS A CA 1
ATOM 1577 C C . LYS A 1 202 ? 9.036 8.002 -15.613 1.00 94.62 202 LYS A C 1
ATOM 1579 O O . LYS A 1 202 ? 8.648 6.908 -15.218 1.00 94.62 202 LYS A O 1
ATOM 1584 N N . VAL A 1 203 ? 10.250 8.170 -16.140 1.00 95.12 203 VAL A N 1
ATOM 1585 C CA . VAL A 1 203 ? 11.239 7.087 -16.280 1.00 95.12 203 VAL A CA 1
ATOM 1586 C C . VAL A 1 203 ? 11.735 6.609 -14.916 1.00 95.12 203 VAL A C 1
ATOM 1588 O O . VAL A 1 203 ? 11.845 5.402 -14.696 1.00 95.12 203 VAL A O 1
ATOM 1591 N N . LYS A 1 204 ? 12.007 7.520 -13.969 1.00 92.69 204 LYS A N 1
ATOM 1592 C CA . LYS A 1 204 ? 12.332 7.152 -12.580 1.00 92.69 204 LYS A CA 1
ATOM 1593 C C . LYS A 1 204 ? 11.183 6.353 -11.969 1.00 92.69 204 LYS A C 1
ATOM 1595 O O . LYS A 1 204 ? 11.399 5.295 -11.386 1.00 92.69 204 LYS A O 1
ATOM 1600 N N . GLU A 1 205 ? 9.957 6.832 -12.134 1.00 92.50 205 GLU A N 1
ATOM 1601 C CA . GLU A 1 205 ? 8.770 6.168 -11.615 1.00 92.50 205 GLU A CA 1
ATOM 1602 C C . GLU A 1 205 ? 8.532 4.782 -12.241 1.00 92.50 205 GLU A C 1
ATOM 1604 O O . GLU A 1 205 ? 8.218 3.825 -11.527 1.00 92.50 205 GLU A O 1
ATOM 1609 N N . ALA A 1 206 ? 8.752 4.645 -13.548 1.00 95.12 206 ALA A N 1
ATOM 1610 C CA . ALA A 1 206 ? 8.616 3.387 -14.271 1.00 95.12 206 ALA A CA 1
ATOM 1611 C C . ALA A 1 206 ? 9.665 2.331 -13.877 1.00 95.12 206 ALA A C 1
ATOM 1613 O O . ALA A 1 206 ? 9.487 1.160 -14.204 1.00 95.12 206 ALA A O 1
ATOM 1614 N N . GLN A 1 207 ? 10.719 2.715 -13.149 1.00 94.75 207 GLN A N 1
ATOM 1615 C CA . GLN A 1 207 ? 11.700 1.804 -12.541 1.00 94.75 207 GLN A CA 1
ATOM 1616 C C . GLN A 1 207 ? 11.359 1.426 -11.091 1.00 94.75 207 GLN A C 1
ATOM 1618 O O . GLN A 1 207 ? 12.076 0.651 -10.458 1.00 94.75 207 GLN A O 1
ATOM 1623 N N . MET A 1 208 ? 10.263 1.954 -10.546 1.00 92.38 208 MET A N 1
ATOM 1624 C CA . MET A 1 208 ? 9.804 1.702 -9.185 1.00 92.38 208 MET A CA 1
ATOM 1625 C C . MET A 1 208 ? 8.484 0.911 -9.202 1.00 92.38 208 MET A C 1
ATOM 1627 O O . MET A 1 208 ? 7.457 1.395 -8.713 1.00 92.38 208 MET A O 1
ATOM 1631 N N . SER A 1 209 ? 8.482 -0.283 -9.802 1.00 94.06 209 SER A N 1
ATOM 1632 C CA . SER A 1 209 ? 7.314 -1.182 -9.839 1.00 94.06 209 SER A CA 1
ATOM 1633 C C . SER A 1 209 ? 7.154 -1.993 -8.555 1.00 94.06 209 SER A C 1
ATOM 1635 O O . SER A 1 209 ? 6.058 -2.070 -8.009 1.00 94.06 209 SER A O 1
ATOM 1637 N N . PHE A 1 210 ? 8.223 -2.587 -8.028 1.00 95.25 210 PHE A N 1
ATOM 1638 C CA . PHE A 1 210 ? 8.109 -3.491 -6.885 1.00 95.25 210 PHE A CA 1
ATOM 1639 C C . PHE A 1 210 ? 8.404 -2.781 -5.552 1.00 95.25 210 PHE A C 1
ATOM 1641 O O . PHE A 1 210 ? 9.418 -2.086 -5.459 1.00 95.25 210 PHE A O 1
ATOM 1648 N N . PRO A 1 211 ? 7.595 -2.990 -4.496 1.00 96.56 211 PRO A N 1
ATOM 1649 C CA . PRO A 1 211 ? 6.259 -3.591 -4.489 1.00 96.56 211 PRO A CA 1
ATOM 1650 C C . PRO A 1 211 ? 5.165 -2.550 -4.799 1.00 96.56 211 PRO A C 1
ATOM 1652 O O . PRO A 1 211 ? 5.414 -1.341 -4.817 1.00 96.56 211 PRO A O 1
ATOM 1655 N N . SER A 1 212 ? 3.925 -3.008 -5.005 1.00 96.88 212 SER A N 1
ATOM 1656 C CA . SER A 1 212 ? 2.794 -2.104 -5.253 1.00 96.88 212 SER A CA 1
ATOM 1657 C C . SER A 1 212 ? 2.306 -1.404 -3.983 1.00 96.88 212 SER A C 1
ATOM 1659 O O . SER A 1 212 ? 1.835 -2.048 -3.038 1.00 96.88 212 SER A O 1
ATOM 1661 N N . GLY A 1 213 ? 2.335 -0.069 -3.998 1.00 95.12 213 GLY A N 1
ATOM 1662 C CA . GLY A 1 213 ? 1.915 0.735 -2.854 1.00 95.12 213 GLY A CA 1
ATOM 1663 C C . GLY A 1 213 ? 0.419 0.870 -2.656 1.00 95.12 213 GLY A C 1
ATOM 1664 O O . GLY A 1 213 ? -0.028 0.882 -1.509 1.00 95.12 213 GLY A O 1
ATOM 1665 N N . HIS A 1 214 ? -0.364 0.873 -3.734 1.00 95.69 214 HIS A N 1
ATOM 1666 C CA . HIS A 1 214 ? -1.825 0.809 -3.659 1.00 95.69 214 HIS A CA 1
ATOM 1667 C C . HIS A 1 214 ? -2.271 -0.503 -3.029 1.00 95.69 214 HIS A C 1
ATOM 1669 O O . HIS A 1 214 ? -3.108 -0.492 -2.130 1.00 95.69 214 HIS A O 1
ATOM 1675 N N . SER A 1 215 ? -1.660 -1.619 -3.446 1.00 97.94 215 SER A N 1
ATOM 1676 C CA . SER A 1 215 ? -1.934 -2.934 -2.866 1.00 97.94 215 SER A CA 1
ATOM 1677 C C . SER A 1 215 ? -1.580 -2.966 -1.377 1.00 97.94 215 SER A C 1
ATOM 1679 O O . SER A 1 215 ? -2.417 -3.321 -0.549 1.00 97.94 215 SER A O 1
ATOM 1681 N N . CYS A 1 216 ? -0.381 -2.499 -1.008 1.00 98.00 216 CYS A N 1
ATOM 1682 C CA . CYS A 1 216 ? 0.036 -2.427 0.392 1.00 98.00 216 CYS A CA 1
ATOM 1683 C C . CYS A 1 216 ? -0.923 -1.590 1.249 1.00 98.00 216 CYS A C 1
ATOM 1685 O O . CYS A 1 216 ? -1.346 -2.047 2.309 1.00 98.00 216 CYS A O 1
ATOM 1687 N N . ALA A 1 217 ? -1.295 -0.389 0.799 1.00 97.88 217 ALA A N 1
ATOM 1688 C CA . ALA A 1 217 ? -2.214 0.477 1.533 1.00 97.88 217 ALA A CA 1
ATOM 1689 C C . ALA A 1 217 ? -3.610 -0.153 1.664 1.00 97.88 217 ALA A C 1
ATOM 1691 O O . ALA A 1 217 ? -4.169 -0.183 2.761 1.00 97.88 217 ALA A O 1
ATOM 1692 N N . ALA A 1 218 ? -4.144 -0.715 0.577 1.00 98.38 218 ALA A N 1
ATOM 1693 C CA . ALA A 1 218 ? -5.460 -1.339 0.567 1.00 98.38 218 ALA A CA 1
ATOM 1694 C C . ALA A 1 218 ? -5.531 -2.534 1.527 1.00 98.38 218 ALA A C 1
ATOM 1696 O O . ALA A 1 218 ? -6.442 -2.612 2.351 1.00 98.38 218 ALA A O 1
ATOM 1697 N N . PHE A 1 219 ? -4.545 -3.434 1.487 1.00 98.62 219 PHE A N 1
ATOM 1698 C CA . PHE A 1 219 ? -4.500 -4.587 2.388 1.00 98.62 219 PHE A CA 1
ATOM 1699 C C . PHE A 1 219 ? -4.158 -4.207 3.833 1.00 98.62 219 PHE A C 1
ATOM 1701 O O . PHE A 1 219 ? -4.677 -4.839 4.749 1.00 98.62 219 PHE A O 1
ATOM 1708 N N . ALA A 1 220 ? -3.368 -3.157 4.072 1.00 98.56 220 ALA A N 1
ATOM 1709 C CA . ALA A 1 220 ? -3.149 -2.645 5.424 1.00 98.56 220 ALA A CA 1
ATOM 1710 C C . ALA A 1 220 ? -4.441 -2.073 6.029 1.00 98.56 220 ALA A C 1
ATOM 1712 O O . ALA A 1 220 ? -4.830 -2.450 7.131 1.00 98.56 220 ALA A O 1
ATOM 1713 N N . GLY A 1 221 ? -5.143 -1.206 5.295 1.00 98.50 221 GLY A N 1
ATOM 1714 C CA . GLY A 1 221 ? -6.355 -0.544 5.777 1.00 98.50 221 GLY A CA 1
ATOM 1715 C C . GLY A 1 221 ? -7.559 -1.479 5.891 1.00 98.50 221 GLY A C 1
ATOM 1716 O O . GLY A 1 221 ? -8.144 -1.647 6.964 1.00 98.50 221 GLY A O 1
ATOM 1717 N N . PHE A 1 222 ? -7.930 -2.132 4.789 1.00 98.62 222 PHE A N 1
ATOM 1718 C CA . PHE A 1 222 ? -9.083 -3.031 4.769 1.00 98.62 222 PHE A CA 1
ATOM 1719 C C . PHE A 1 222 ? -8.794 -4.386 5.427 1.00 98.62 222 PHE A C 1
ATOM 1721 O O . PHE A 1 222 ? -9.701 -4.972 6.015 1.00 98.62 222 PHE A O 1
ATOM 1728 N N . GLY A 1 223 ? -7.550 -4.873 5.408 1.00 98.25 223 GLY A N 1
ATOM 1729 C CA . GLY A 1 223 ? -7.170 -6.057 6.184 1.00 98.25 223 GLY A CA 1
ATOM 1730 C C . GLY A 1 223 ? -7.287 -5.801 7.687 1.00 98.25 223 GLY A C 1
ATOM 1731 O O . GLY A 1 223 ? -7.857 -6.627 8.403 1.00 98.25 223 GLY A O 1
ATOM 1732 N N . PHE A 1 224 ? -6.862 -4.622 8.164 1.00 98.56 224 PHE A N 1
ATOM 1733 C CA . PHE A 1 224 ? -7.084 -4.210 9.554 1.00 98.56 224 PHE A CA 1
ATOM 1734 C C . PHE A 1 224 ? -8.579 -4.141 9.883 1.00 98.56 224 PHE A C 1
ATOM 1736 O O . PHE A 1 224 ? -9.005 -4.675 10.907 1.00 98.56 224 PHE A O 1
ATOM 1743 N N . LEU A 1 225 ? -9.397 -3.562 8.992 1.00 98.44 225 LEU A N 1
ATOM 1744 C CA . LEU A 1 225 ? -10.854 -3.554 9.148 1.00 98.44 225 LEU A CA 1
ATOM 1745 C C . LEU A 1 225 ? -11.430 -4.974 9.257 1.00 98.44 225 LEU A C 1
ATOM 1747 O O . LEU A 1 225 ? -12.278 -5.221 10.110 1.00 98.44 225 LEU A O 1
ATOM 1751 N N . GLY A 1 226 ? -10.970 -5.915 8.430 1.00 97.50 226 GLY A N 1
ATOM 1752 C CA . GLY A 1 226 ? -11.395 -7.316 8.486 1.00 97.50 226 GLY A CA 1
ATOM 1753 C C . GLY A 1 226 ? -11.076 -7.975 9.832 1.00 97.50 226 GLY A C 1
ATOM 1754 O O . GLY A 1 226 ? -11.950 -8.606 10.435 1.00 97.50 226 GLY A O 1
ATOM 1755 N N . LEU A 1 227 ? -9.855 -7.781 10.345 1.00 96.88 227 LEU A N 1
ATOM 1756 C CA . LEU A 1 227 ? -9.453 -8.256 11.677 1.00 96.88 227 LEU A CA 1
ATOM 1757 C C . LEU A 1 227 ? -10.319 -7.634 12.781 1.00 96.88 227 LEU A C 1
ATOM 1759 O O . LEU A 1 227 ? -10.820 -8.342 13.659 1.00 96.88 227 LEU A O 1
ATOM 1763 N N . TRP A 1 228 ? -10.563 -6.329 12.692 1.00 96.69 228 TRP A N 1
ATOM 1764 C CA . TRP A 1 228 ? -11.384 -5.591 13.642 1.00 96.69 228 TRP A CA 1
ATOM 1765 C C . TRP A 1 228 ? -12.844 -6.053 13.651 1.00 96.69 228 TRP A C 1
ATOM 1767 O O . TRP A 1 228 ? -13.400 -6.333 14.715 1.00 96.69 228 TRP A O 1
ATOM 1777 N N . LEU A 1 229 ? -13.458 -6.242 12.480 1.00 95.31 229 LEU A N 1
ATOM 1778 C CA . LEU A 1 229 ? -14.815 -6.782 12.366 1.00 95.31 229 LEU A CA 1
ATOM 1779 C C . LEU A 1 229 ? -14.902 -8.204 12.934 1.00 95.31 229 LEU A C 1
ATOM 1781 O O . LEU A 1 229 ? -15.855 -8.522 13.650 1.00 95.31 229 LEU A O 1
ATOM 1785 N N . ASN A 1 230 ? -13.899 -9.053 12.682 1.00 94.06 230 ASN A N 1
ATOM 1786 C CA . ASN A 1 230 ? -13.841 -10.378 13.300 1.00 94.06 230 ASN A CA 1
ATOM 1787 C C . ASN A 1 230 ? -13.822 -10.294 14.830 1.00 94.06 230 ASN A C 1
ATOM 1789 O O . ASN A 1 230 ? -14.572 -11.020 15.491 1.00 94.06 230 ASN A O 1
ATOM 1793 N N . ALA A 1 231 ? -13.013 -9.395 15.389 1.00 92.88 231 ALA A N 1
ATOM 1794 C CA . ALA A 1 231 ? -12.929 -9.204 16.827 1.00 92.88 231 ALA A CA 1
ATOM 1795 C C . ALA A 1 231 ? -14.262 -8.743 17.431 1.00 92.88 231 ALA A C 1
ATOM 1797 O O . ALA A 1 231 ? -14.730 -9.339 18.406 1.00 92.88 231 ALA A O 1
ATOM 1798 N N . LYS A 1 232 ? -14.921 -7.745 16.829 1.00 91.94 232 LYS A N 1
ATOM 1799 C CA . LYS A 1 232 ? -16.170 -7.171 17.357 1.00 91.94 232 LYS A CA 1
ATOM 1800 C C . LYS A 1 232 ? -17.377 -8.084 17.226 1.00 91.94 232 LYS A C 1
ATOM 1802 O O . LYS A 1 232 ? -18.169 -8.179 18.158 1.00 91.94 232 LYS A O 1
ATOM 1807 N N . PHE A 1 233 ? -17.497 -8.803 16.114 1.00 90.25 233 PHE A N 1
ATOM 1808 C CA . PHE A 1 233 ? -18.671 -9.639 15.847 1.00 90.25 233 PHE A CA 1
ATOM 1809 C C . PHE A 1 233 ? -18.456 -11.128 16.136 1.00 90.25 233 PHE A C 1
ATOM 1811 O O . PHE A 1 233 ? -19.374 -11.933 15.932 1.00 90.25 233 PHE A O 1
ATOM 1818 N N . LYS A 1 234 ? -17.265 -11.508 16.624 1.00 88.75 234 LYS A N 1
ATOM 1819 C CA . LYS A 1 234 ? -16.883 -12.898 16.918 1.00 88.75 234 LYS A CA 1
ATOM 1820 C C . LYS A 1 234 ? -17.207 -13.797 15.731 1.00 88.75 234 LYS A C 1
ATOM 1822 O O . LYS A 1 234 ? -18.012 -14.728 15.839 1.00 88.75 234 LYS A O 1
ATOM 1827 N N . ILE A 1 235 ? -16.647 -13.449 14.573 1.00 84.69 235 ILE A N 1
ATOM 1828 C CA . ILE A 1 235 ? -16.974 -14.110 13.304 1.00 84.69 235 ILE A CA 1
ATOM 1829 C C . ILE A 1 235 ? -16.519 -15.570 13.348 1.00 84.69 235 ILE A C 1
ATOM 1831 O O . ILE A 1 235 ? -17.323 -16.458 13.077 1.00 84.69 235 ILE A O 1
ATOM 1835 N N . 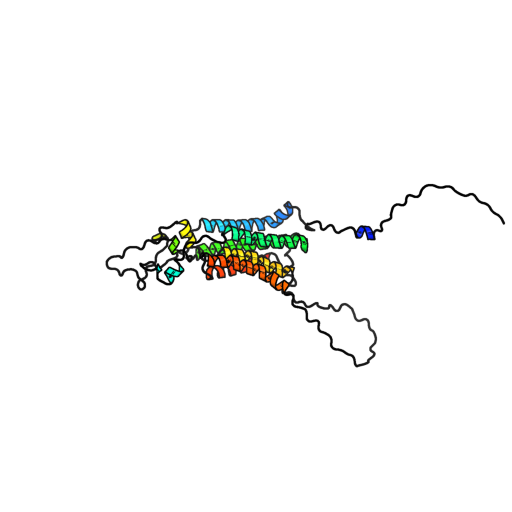PHE A 1 236 ? -15.294 -15.816 13.819 1.00 81.81 236 PHE A N 1
ATOM 1836 C CA . PHE A 1 236 ? -14.748 -17.165 14.025 1.00 81.81 236 PHE A CA 1
ATOM 1837 C C . PHE A 1 236 ? -14.929 -17.714 15.451 1.00 81.81 236 PHE A C 1
ATOM 1839 O O . PHE A 1 236 ? -14.363 -18.748 15.796 1.00 81.81 236 PHE A O 1
ATOM 1846 N N . GLY A 1 237 ? -15.705 -17.038 16.304 1.00 74.00 237 GLY A N 1
ATOM 1847 C CA . GLY A 1 237 ? -15.946 -17.498 17.671 1.00 74.00 237 GLY A CA 1
ATOM 1848 C C . GLY A 1 237 ? -16.792 -18.771 17.694 1.00 74.00 237 GLY A C 1
ATOM 1849 O O . GLY A 1 237 ? -17.877 -18.814 17.112 1.00 74.00 237 GLY A O 1
ATOM 1850 N N . SER A 1 238 ? -16.318 -19.806 18.391 1.00 61.38 238 SER A N 1
ATOM 1851 C CA . SER A 1 238 ? -17.050 -21.063 18.553 1.00 61.38 238 SER A CA 1
ATOM 1852 C C . SER A 1 238 ? -18.391 -20.812 19.243 1.00 61.38 238 SER A C 1
ATOM 1854 O O . SER A 1 238 ? -18.433 -20.446 20.414 1.00 61.38 238 SER A O 1
ATOM 1856 N N . GLY A 1 239 ? -19.500 -21.068 18.546 1.00 56.56 239 GLY A N 1
ATOM 1857 C CA . GLY A 1 239 ? -20.872 -20.954 19.058 1.00 56.56 239 GLY A CA 1
ATOM 1858 C C . GLY A 1 239 ? -21.247 -21.964 20.153 1.00 56.56 239 GLY A C 1
ATOM 1859 O O . GLY A 1 239 ? -22.407 -22.364 20.245 1.00 56.56 239 GLY A O 1
ATOM 1860 N N . ARG A 1 240 ? -20.303 -22.412 20.990 1.00 50.59 240 ARG A N 1
ATOM 1861 C CA . ARG A 1 240 ? -20.625 -23.219 22.167 1.00 50.59 240 ARG A CA 1
ATOM 1862 C C . ARG A 1 240 ? -21.121 -22.290 23.262 1.00 50.59 240 ARG A C 1
ATOM 1864 O O . ARG A 1 240 ? -20.348 -21.728 24.028 1.00 50.59 240 ARG A O 1
ATOM 1871 N N . ARG A 1 241 ? -22.445 -22.186 23.352 1.00 49.12 241 ARG A N 1
ATOM 1872 C CA . ARG A 1 241 ? -23.154 -21.799 24.572 1.00 49.12 241 ARG A CA 1
ATOM 1873 C C . ARG A 1 241 ? -22.729 -22.801 25.655 1.00 49.12 241 ARG A C 1
ATOM 1875 O O . ARG A 1 241 ? -23.324 -23.869 25.760 1.00 49.12 241 ARG A O 1
ATOM 1882 N N . SER A 1 242 ? -21.640 -22.539 26.387 1.00 39.22 242 SER A N 1
ATOM 1883 C CA . SER A 1 242 ? -21.269 -23.393 27.514 1.00 39.22 242 SER A CA 1
ATOM 1884 C C . SER A 1 242 ? -22.359 -23.210 28.555 1.00 39.22 242 SER A C 1
ATOM 1886 O O . SER A 1 242 ? -22.471 -22.159 29.186 1.00 39.22 242 SER A O 1
ATOM 1888 N N . LYS A 1 243 ? -23.220 -24.216 28.674 1.00 41.16 243 LYS A N 1
ATOM 1889 C CA . LYS A 1 243 ? -24.145 -24.345 29.787 1.00 41.16 243 LYS A CA 1
ATOM 1890 C C . LYS A 1 243 ? -23.262 -24.447 31.034 1.00 41.16 243 LYS A C 1
ATOM 1892 O O . LYS A 1 243 ? -22.687 -25.497 31.290 1.00 41.16 243 LYS A O 1
ATOM 1897 N N . PHE A 1 244 ? -23.058 -23.329 31.725 1.00 34.56 244 PHE A N 1
ATOM 1898 C CA . PHE A 1 244 ? -22.466 -23.335 33.056 1.00 34.56 244 PHE A CA 1
ATOM 1899 C C . PHE A 1 244 ? -23.394 -24.164 33.954 1.00 34.56 244 PHE A C 1
ATOM 1901 O O . PHE A 1 244 ? -24.587 -23.853 34.015 1.00 34.56 244 PHE A O 1
ATOM 1908 N N . PRO A 1 245 ? -22.907 -25.218 34.626 1.00 41.38 245 PRO A N 1
ATOM 1909 C CA . PRO A 1 245 ? -23.673 -25.866 35.673 1.00 41.38 245 PRO A CA 1
ATOM 1910 C C . PRO A 1 245 ? -23.569 -24.997 36.932 1.00 41.38 245 PRO A C 1
ATOM 1912 O O . PRO A 1 245 ? -22.674 -25.178 37.748 1.00 41.38 245 PRO A O 1
ATOM 1915 N N . ASN A 1 246 ? -24.466 -24.023 37.075 1.00 39.66 246 ASN A N 1
ATOM 1916 C CA . ASN A 1 246 ? -24.672 -23.335 38.346 1.00 39.66 246 ASN A CA 1
ATOM 1917 C C . ASN A 1 246 ? -25.801 -24.037 39.097 1.00 39.66 246 ASN A C 1
ATOM 1919 O O . ASN A 1 246 ? -26.955 -23.740 38.811 1.00 39.66 246 ASN A O 1
ATOM 1923 N N . THR A 1 247 ? -25.451 -24.941 40.016 1.00 34.34 247 THR A N 1
ATOM 1924 C CA . THR A 1 247 ? -25.943 -24.962 41.411 1.00 34.34 247 THR A CA 1
ATOM 1925 C C . THR A 1 247 ? -25.348 -26.148 42.191 1.00 34.34 247 THR A C 1
ATOM 1927 O O . THR A 1 247 ? -25.123 -27.216 41.616 1.00 34.34 247 THR A O 1
ATOM 1930 N N . PRO A 1 248 ? -25.064 -25.980 43.498 1.00 42.19 248 PRO A N 1
ATOM 1931 C CA . PRO A 1 248 ? -24.568 -27.054 44.346 1.00 42.19 248 PRO A CA 1
ATOM 1932 C C . PRO A 1 248 ? -25.692 -28.056 44.622 1.00 42.19 248 PRO A C 1
ATOM 1934 O O . PRO A 1 248 ? -26.825 -27.667 44.898 1.00 42.19 248 PRO A O 1
ATOM 1937 N N . LYS A 1 249 ? -25.372 -29.351 44.550 1.00 33.78 249 LYS A N 1
ATOM 1938 C CA . LYS A 1 249 ? -26.285 -30.435 44.920 1.00 33.78 249 LYS A CA 1
ATOM 1939 C C . LYS A 1 249 ? -26.609 -30.339 46.413 1.00 33.78 249 LYS A C 1
ATOM 1941 O O . LYS A 1 249 ? -25.827 -30.798 47.241 1.00 33.78 249 LYS A O 1
ATOM 1946 N N . SER A 1 250 ? -27.758 -29.767 46.754 1.00 38.03 250 SER A N 1
ATOM 1947 C CA . SER A 1 250 ? -28.463 -30.131 47.977 1.00 38.03 250 SER A CA 1
ATOM 1948 C C . SER A 1 250 ? -29.074 -31.517 47.775 1.00 38.03 250 SER A C 1
ATOM 1950 O O . SER A 1 250 ? -29.703 -31.798 46.757 1.00 38.03 250 SER A O 1
ATOM 1952 N N . VAL A 1 251 ? -28.778 -32.387 48.733 1.00 50.75 251 VAL A N 1
ATOM 1953 C CA . VAL A 1 251 ? -29.193 -33.784 48.847 1.00 50.75 251 VAL A CA 1
ATOM 1954 C C . VAL A 1 251 ? -30.710 -33.911 48.715 1.00 50.75 251 VAL A C 1
ATOM 1956 O O . VAL A 1 251 ? -31.421 -33.378 49.558 1.00 50.75 251 VAL A O 1
ATOM 1959 N N . GLU A 1 252 ? -31.200 -34.662 47.726 1.00 34.81 252 GLU A N 1
ATOM 1960 C CA . GLU A 1 252 ? -32.549 -35.232 47.778 1.00 34.81 252 GLU A CA 1
ATOM 1961 C C . GLU A 1 252 ? -32.657 -36.528 46.957 1.00 34.81 252 GLU A C 1
ATOM 1963 O O . GLU A 1 252 ? -31.883 -36.774 46.031 1.00 34.81 252 GLU A O 1
ATOM 1968 N N . LYS A 1 253 ? -33.567 -37.382 47.430 1.00 33.91 253 LYS A N 1
ATOM 1969 C CA . LYS A 1 253 ? -33.652 -38.843 47.341 1.00 33.91 253 LYS A CA 1
ATOM 1970 C C . LYS A 1 253 ? -33.649 -39.463 45.944 1.00 33.91 253 LYS A C 1
ATOM 1972 O O . LYS A 1 253 ? -34.201 -38.945 44.981 1.00 33.91 253 LYS A O 1
ATOM 1977 N N . GLN A 1 254 ? -33.078 -40.662 45.926 1.00 32.75 254 GLN A N 1
ATOM 1978 C CA . GLN A 1 254 ? -33.048 -41.625 44.842 1.00 32.75 254 GLN A CA 1
ATOM 1979 C C . GLN A 1 254 ? -34.279 -42.532 44.950 1.00 32.75 254 GLN A C 1
ATOM 1981 O O . GLN A 1 254 ? -34.291 -43.408 45.805 1.00 32.75 254 GLN A O 1
ATOM 1986 N N . ASP A 1 255 ? -35.265 -42.340 44.075 1.00 30.25 255 ASP A N 1
ATOM 1987 C CA . ASP A 1 255 ? -36.257 -43.368 43.756 1.00 30.25 255 ASP A CA 1
ATOM 1988 C C . ASP A 1 255 ? -36.204 -43.643 42.250 1.00 30.25 255 ASP A C 1
ATOM 1990 O O . ASP A 1 255 ? -36.054 -42.748 41.415 1.00 30.25 255 ASP A O 1
ATOM 1994 N N . THR A 1 256 ? -36.189 -44.932 41.939 1.00 33.06 256 THR A N 1
ATOM 1995 C CA . THR A 1 256 ? -35.748 -45.516 40.677 1.00 33.06 256 THR A CA 1
ATOM 1996 C C . THR A 1 256 ? -36.976 -45.973 39.908 1.00 33.06 256 THR A C 1
ATOM 1998 O O . THR A 1 256 ? -37.611 -46.920 40.348 1.00 33.06 256 THR A O 1
ATOM 2001 N N . GLU A 1 257 ? -37.265 -45.385 38.746 1.00 32.19 257 GLU A N 1
ATOM 2002 C CA . GLU A 1 257 ? -38.082 -46.035 37.714 1.00 32.19 257 GLU A CA 1
ATOM 2003 C C . GLU A 1 257 ? -37.490 -45.755 36.325 1.00 32.19 257 GLU A C 1
ATOM 2005 O O . GLU A 1 257 ? -37.402 -44.627 35.839 1.00 32.19 257 GLU A O 1
ATOM 2010 N N . THR A 1 258 ? -37.002 -46.828 35.709 1.00 33.31 258 THR A N 1
ATOM 2011 C CA . THR A 1 258 ? -36.437 -46.909 34.362 1.00 33.31 258 THR A CA 1
ATOM 2012 C C . THR A 1 258 ? -37.518 -46.834 33.285 1.00 33.31 258 THR A C 1
ATOM 2014 O O . THR A 1 258 ? -38.457 -47.624 33.321 1.00 33.31 258 THR A O 1
ATOM 2017 N N . GLY A 1 259 ? -37.306 -45.996 32.256 1.00 30.89 259 GLY A N 1
ATOM 2018 C CA . GLY A 1 259 ? -37.864 -46.262 30.920 1.00 30.89 259 GLY A CA 1
ATOM 2019 C C . GLY A 1 259 ? -38.403 -45.098 30.074 1.00 30.89 259 GLY A C 1
ATOM 2020 O O . GLY A 1 259 ? -39.204 -45.358 29.186 1.00 30.89 259 GLY A O 1
ATOM 2021 N N . GLY A 1 260 ? -37.996 -43.842 30.292 1.00 29.11 260 GLY A N 1
ATOM 2022 C CA . GLY A 1 260 ? -38.124 -42.763 29.290 1.00 29.11 260 GLY A CA 1
ATOM 2023 C C . GLY A 1 260 ? -36.859 -42.694 28.420 1.00 29.11 260 GLY A C 1
ATOM 2024 O O . GLY A 1 260 ? -35.784 -43.069 28.866 1.00 29.11 260 GLY A O 1
ATOM 2025 N N . GLY A 1 261 ? -36.850 -42.222 27.183 1.00 31.61 261 GLY A N 1
ATOM 2026 C CA . GLY A 1 261 ? -37.826 -41.438 26.458 1.00 31.61 261 GLY A CA 1
ATOM 2027 C C . GLY A 1 261 ? -37.105 -40.751 25.295 1.00 31.61 261 GLY A C 1
ATOM 2028 O O . GLY A 1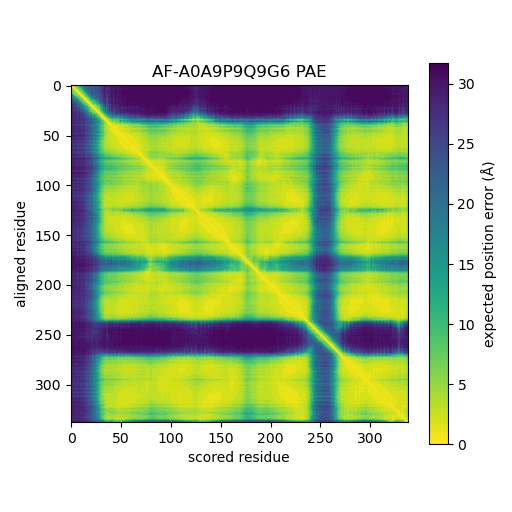 261 ? -35.928 -40.413 25.385 1.00 31.61 261 GLY A O 1
ATOM 2029 N N . ASN A 1 262 ? -37.849 -40.624 24.203 1.00 36.50 262 ASN A N 1
ATOM 2030 C CA . ASN A 1 262 ? -37.792 -39.645 23.122 1.00 36.50 262 ASN A CA 1
ATOM 2031 C C . ASN A 1 262 ? -36.465 -38.915 22.812 1.00 36.50 262 ASN A C 1
ATOM 2033 O O . ASN A 1 262 ? -35.936 -38.139 23.609 1.00 36.50 262 ASN A O 1
ATOM 2037 N N . GLY A 1 263 ? -36.017 -39.093 21.565 1.00 39.25 263 GLY A N 1
ATOM 2038 C CA . GLY A 1 263 ? -34.864 -38.441 20.953 1.00 39.25 263 GLY A CA 1
ATOM 2039 C C . GLY A 1 263 ? -34.787 -36.937 21.218 1.00 39.25 263 GLY A C 1
ATOM 2040 O O . GLY A 1 263 ? -35.639 -36.151 20.802 1.00 39.25 263 GLY A O 1
ATOM 2041 N N . GLY A 1 264 ? -33.707 -36.532 21.883 1.00 35.72 264 GLY A N 1
ATOM 2042 C CA . GLY A 1 264 ? -33.326 -35.136 22.006 1.00 35.72 264 GLY A CA 1
ATOM 2043 C C . GLY A 1 264 ? -32.918 -34.580 20.645 1.00 35.72 264 GLY A C 1
ATOM 2044 O O . GLY A 1 264 ? -31.864 -34.932 20.116 1.00 35.72 264 GLY A O 1
ATOM 2045 N N . ASN A 1 265 ? -33.732 -33.672 20.109 1.00 42.16 265 ASN A N 1
ATOM 2046 C CA . ASN A 1 265 ? -33.354 -32.795 19.007 1.00 42.16 265 ASN A CA 1
ATOM 2047 C C . ASN A 1 265 ? -32.121 -31.978 19.414 1.00 42.16 265 ASN A C 1
ATOM 2049 O O . ASN A 1 265 ? -32.224 -30.957 20.101 1.00 42.16 265 ASN A O 1
ATOM 2053 N N . GLN A 1 266 ? -30.944 -32.417 18.967 1.00 47.00 266 GLN A N 1
ATOM 2054 C CA . GLN A 1 266 ? -29.760 -31.575 18.926 1.00 47.00 266 GLN A CA 1
ATOM 2055 C C . GLN A 1 266 ? -30.068 -30.403 17.993 1.00 47.00 266 GLN A C 1
ATOM 2057 O O . GLN A 1 266 ? -30.118 -30.556 16.775 1.00 47.00 266 GLN A O 1
ATOM 2062 N N . THR A 1 267 ? -30.326 -29.223 18.555 1.00 46.81 267 THR A N 1
ATOM 2063 C CA . THR A 1 267 ? -30.502 -28.002 17.767 1.00 46.81 267 THR A CA 1
ATOM 2064 C C . THR A 1 267 ? -29.137 -27.621 17.201 1.00 46.81 267 THR A C 1
ATOM 2066 O O . THR A 1 267 ? -28.343 -26.922 17.830 1.00 46.81 267 THR A O 1
ATOM 2069 N N . GLN A 1 268 ? -28.831 -28.163 16.025 1.00 50.50 268 GLN A N 1
ATOM 2070 C CA . GLN A 1 268 ? -27.627 -27.869 15.267 1.00 50.50 268 GLN A CA 1
ATOM 2071 C C . GLN A 1 268 ? -27.582 -26.362 14.992 1.00 50.50 268 GLN A C 1
ATOM 2073 O O . GLN A 1 268 ? -28.469 -25.801 14.347 1.00 50.50 268 GLN A O 1
ATOM 2078 N N . GLY A 1 269 ? -26.586 -25.679 15.561 1.00 57.91 269 GLY A N 1
ATOM 2079 C CA . GLY A 1 269 ? -26.450 -24.230 15.449 1.00 57.91 269 GLY A CA 1
ATOM 2080 C C . GLY A 1 269 ? -26.358 -23.805 13.983 1.00 57.91 269 GLY A C 1
ATOM 2081 O O . GLY A 1 269 ? -25.424 -24.187 13.282 1.00 57.91 269 GLY A O 1
ATOM 2082 N N . ARG A 1 270 ? -27.331 -23.017 13.514 1.00 63.97 270 ARG A N 1
ATOM 2083 C CA . ARG A 1 270 ? -27.379 -22.510 12.136 1.00 63.97 270 ARG A CA 1
ATOM 2084 C C . ARG A 1 270 ? -26.142 -21.656 11.840 1.00 63.97 270 ARG A C 1
ATOM 2086 O O . ARG A 1 270 ? -25.893 -20.674 12.541 1.00 63.97 270 ARG A O 1
ATOM 2093 N N . ILE A 1 271 ? -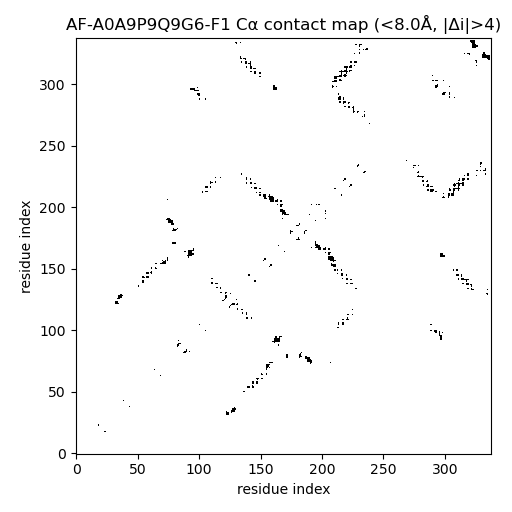25.409 -21.992 10.776 1.00 68.81 271 ILE A N 1
ATOM 2094 C CA . ILE A 1 271 ? -24.272 -21.199 10.286 1.00 68.81 271 ILE A CA 1
ATOM 2095 C C . ILE A 1 271 ? -24.769 -19.791 9.929 1.00 68.81 271 ILE A C 1
ATOM 2097 O O . ILE A 1 271 ? -25.701 -19.615 9.143 1.00 68.81 271 ILE A O 1
ATOM 2101 N N . GLN A 1 272 ? -24.162 -18.771 10.533 1.00 80.00 272 GLN A N 1
ATOM 2102 C CA . GLN A 1 272 ? -24.517 -17.370 10.318 1.00 80.00 272 GLN A CA 1
ATOM 2103 C C . GLN A 1 272 ? -23.753 -16.810 9.109 1.00 80.00 272 GLN A C 1
ATOM 2105 O O . GLN A 1 272 ? -22.727 -16.159 9.270 1.00 80.00 272 GLN A O 1
ATOM 2110 N N . GLN A 1 273 ? -24.265 -17.060 7.898 1.00 83.88 273 GLN A N 1
ATOM 2111 C CA . GLN A 1 273 ? -23.628 -16.680 6.621 1.00 83.88 273 GLN A CA 1
ATOM 2112 C C . GLN A 1 273 ? -23.226 -15.192 6.547 1.00 83.88 273 GLN A C 1
ATOM 2114 O O . GLN A 1 273 ? -22.168 -14.850 6.026 1.00 83.88 273 GLN A O 1
ATOM 2119 N N . TRP A 1 274 ? -24.030 -14.298 7.132 1.00 86.50 274 TRP A N 1
ATOM 2120 C CA . TRP A 1 274 ? -23.757 -12.855 7.156 1.00 86.50 274 TRP A CA 1
ATOM 2121 C C . TRP A 1 274 ? -22.430 -12.497 7.849 1.00 86.50 274 TRP A C 1
ATOM 2123 O O . TRP A 1 274 ? -21.786 -11.523 7.465 1.00 86.50 274 TRP A O 1
ATOM 2133 N N . LYS A 1 275 ? -21.976 -13.301 8.823 1.00 87.81 275 LYS A N 1
ATOM 2134 C CA . LYS A 1 275 ? -20.687 -13.090 9.495 1.00 87.81 275 LYS A CA 1
ATOM 2135 C C . LYS A 1 275 ? -19.513 -13.285 8.542 1.00 87.81 275 LYS A C 1
ATOM 2137 O O . LYS A 1 275 ? -18.567 -12.506 8.581 1.00 87.81 275 LYS A O 1
ATOM 2142 N N . LEU A 1 276 ? -19.595 -14.281 7.660 1.00 87.94 276 LEU A N 1
ATOM 2143 C CA . LEU A 1 276 ? -18.574 -14.503 6.640 1.00 87.94 276 LEU A CA 1
ATOM 2144 C C . LEU A 1 276 ? -18.507 -13.319 5.671 1.00 87.94 276 LEU A C 1
ATOM 2146 O O . LEU A 1 276 ? -17.416 -12.846 5.371 1.00 87.94 276 LEU A O 1
ATOM 2150 N N . VAL A 1 277 ? -19.662 -12.800 5.241 1.00 92.00 277 VAL A N 1
ATOM 2151 C CA . VAL A 1 277 ? -19.733 -11.639 4.339 1.00 92.00 277 VAL A CA 1
ATOM 2152 C C . VAL A 1 277 ? -19.075 -10.409 4.965 1.00 92.00 277 VAL A C 1
ATOM 2154 O O . VAL A 1 277 ? -18.270 -9.757 4.308 1.00 92.00 277 VAL A O 1
ATOM 2157 N N . MET A 1 278 ? -19.348 -10.118 6.242 1.00 91.12 278 MET A N 1
ATOM 2158 C CA . MET A 1 278 ? -18.705 -8.994 6.935 1.00 91.12 278 MET A CA 1
ATOM 2159 C C . MET A 1 278 ? -17.186 -9.140 7.024 1.00 91.12 278 MET A C 1
ATOM 2161 O O . MET A 1 278 ? -16.477 -8.147 6.891 1.00 91.12 278 MET A O 1
ATOM 2165 N N . PHE A 1 279 ? -16.684 -10.355 7.258 1.00 91.44 279 PHE A N 1
ATOM 2166 C CA . PHE A 1 279 ? -15.244 -10.585 7.293 1.00 91.44 279 PHE A CA 1
ATOM 2167 C C . PHE A 1 279 ? -14.619 -10.467 5.908 1.00 91.44 279 PHE A C 1
ATOM 2169 O O . PHE A 1 279 ? -13.563 -9.863 5.784 1.00 91.44 279 PHE A O 1
ATOM 2176 N N . ALA A 1 280 ? -15.258 -11.030 4.880 1.00 93.62 280 ALA A N 1
ATOM 2177 C CA . ALA A 1 280 ? -14.716 -11.112 3.528 1.00 93.62 280 ALA A CA 1
ATOM 2178 C C . ALA A 1 280 ? -14.782 -9.781 2.762 1.00 93.62 280 ALA A C 1
ATOM 2180 O O . ALA A 1 280 ? -13.881 -9.494 1.977 1.00 93.62 280 ALA A O 1
ATOM 2181 N N . ALA A 1 281 ? -15.808 -8.955 2.989 1.00 96.38 281 ALA A N 1
ATOM 2182 C CA . ALA A 1 281 ? -16.030 -7.737 2.209 1.00 96.38 281 ALA A CA 1
ATOM 2183 C C . ALA A 1 281 ? -14.831 -6.762 2.199 1.00 96.38 281 ALA A C 1
ATOM 2185 O O . ALA A 1 281 ? -14.458 -6.329 1.106 1.00 96.38 281 ALA A O 1
ATOM 2186 N N . PRO A 1 282 ? -14.161 -6.454 3.331 1.00 97.81 282 PRO A N 1
ATOM 2187 C CA . PRO A 1 282 ? -12.950 -5.633 3.316 1.00 97.81 282 PRO A CA 1
ATOM 2188 C C . PRO A 1 282 ? -11.838 -6.213 2.430 1.00 97.81 282 PRO A C 1
ATOM 2190 O O . PRO A 1 282 ? -11.238 -5.485 1.641 1.00 97.81 282 PRO A O 1
ATOM 2193 N N . TRP A 1 283 ? -11.602 -7.527 2.482 1.00 97.00 283 TRP A N 1
ATOM 2194 C CA . TRP A 1 283 ? -10.599 -8.184 1.636 1.00 97.00 283 TRP A CA 1
ATOM 2195 C C . TRP A 1 283 ? -10.967 -8.123 0.155 1.00 97.00 283 TRP A C 1
ATOM 2197 O O . TRP A 1 283 ? -10.102 -7.867 -0.677 1.00 97.00 283 TRP A O 1
ATOM 2207 N N . CYS A 1 284 ? -12.247 -8.294 -0.188 1.00 97.56 284 CYS A N 1
ATOM 2208 C CA . CYS A 1 284 ? -12.714 -8.137 -1.565 1.00 97.56 284 CYS A CA 1
ATOM 2209 C C . CYS A 1 284 ? -12.472 -6.715 -2.086 1.00 97.56 284 CYS A C 1
ATOM 2211 O O . CYS A 1 284 ? -11.996 -6.553 -3.207 1.00 97.56 284 CYS A O 1
ATOM 2213 N N . ILE A 1 285 ? -12.739 -5.687 -1.272 1.00 97.50 285 ILE A N 1
ATOM 2214 C CA . ILE A 1 285 ? -12.451 -4.293 -1.639 1.00 97.50 285 ILE A CA 1
ATOM 2215 C C . ILE A 1 285 ? -10.945 -4.102 -1.854 1.00 97.50 285 ILE A C 1
ATOM 2217 O O . ILE A 1 285 ? -10.548 -3.535 -2.871 1.00 97.50 285 ILE A O 1
ATOM 2221 N N . ALA A 1 286 ? -10.105 -4.631 -0.959 1.00 98.06 286 ALA A N 1
ATOM 2222 C CA . ALA A 1 286 ? -8.653 -4.554 -1.104 1.00 98.06 286 ALA A CA 1
ATOM 2223 C C . ALA A 1 286 ? -8.162 -5.192 -2.412 1.00 98.06 286 ALA A C 1
ATOM 2225 O O . ALA A 1 286 ? -7.364 -4.590 -3.127 1.00 98.06 286 ALA A O 1
ATOM 2226 N N . ILE A 1 287 ? -8.688 -6.372 -2.761 1.00 97.56 287 ILE A N 1
ATOM 2227 C CA . ILE A 1 287 ? -8.368 -7.078 -4.008 1.00 97.56 287 ILE A CA 1
ATOM 2228 C C . ILE A 1 287 ? -8.765 -6.251 -5.234 1.00 97.56 287 ILE A C 1
ATOM 2230 O O . ILE A 1 287 ? -8.005 -6.206 -6.196 1.00 97.56 287 ILE A O 1
ATOM 2234 N N . LEU A 1 288 ? -9.921 -5.581 -5.220 1.00 96.88 288 LEU A N 1
ATOM 2235 C CA . LEU A 1 288 ? -10.363 -4.754 -6.348 1.00 96.88 288 LEU A CA 1
ATOM 2236 C C . LEU A 1 288 ? -9.476 -3.516 -6.538 1.00 96.88 288 LEU A C 1
ATOM 2238 O O . LEU A 1 288 ? -9.083 -3.219 -7.667 1.00 96.88 288 LEU A O 1
ATOM 2242 N N . LEU A 1 289 ? -9.120 -2.830 -5.446 1.00 97.25 289 LEU A N 1
ATOM 2243 C CA . LEU A 1 289 ? -8.196 -1.690 -5.483 1.00 97.25 289 LEU A CA 1
ATOM 2244 C C . LEU A 1 289 ? -6.803 -2.115 -5.966 1.00 97.25 289 LEU A C 1
ATOM 2246 O O . LEU A 1 289 ? -6.193 -1.449 -6.795 1.00 97.25 289 LEU A O 1
ATOM 2250 N N . ALA A 1 290 ? -6.312 -3.250 -5.476 1.00 97.00 290 ALA A N 1
ATOM 2251 C CA . ALA A 1 290 ? -5.021 -3.808 -5.852 1.00 97.00 290 ALA A CA 1
ATOM 2252 C C . ALA A 1 290 ? -5.009 -4.299 -7.312 1.00 97.00 290 ALA A C 1
ATOM 2254 O O . ALA A 1 290 ? -4.079 -4.022 -8.066 1.00 97.00 290 ALA A O 1
ATOM 2255 N N . GLY A 1 291 ? -6.070 -4.980 -7.746 1.00 97.06 291 GLY A N 1
ATOM 2256 C CA . GLY A 1 291 ? -6.220 -5.502 -9.103 1.00 97.06 291 GLY A CA 1
ATOM 2257 C C . GLY A 1 291 ? -6.333 -4.408 -10.164 1.00 97.06 291 GLY A C 1
ATOM 2258 O O . GLY A 1 291 ? -5.925 -4.626 -11.306 1.00 97.06 291 GLY A O 1
ATOM 2259 N N . SER A 1 292 ? -6.799 -3.206 -9.799 1.00 96.62 292 SER A N 1
ATOM 2260 C CA . SER A 1 292 ? -6.819 -2.072 -10.729 1.00 96.62 292 SER A CA 1
ATOM 2261 C C . SER A 1 292 ? -5.419 -1.739 -11.252 1.00 96.62 292 SER A C 1
ATOM 2263 O O . SER A 1 292 ? -5.315 -1.314 -12.396 1.00 96.62 292 SER A O 1
ATOM 2265 N N . LYS A 1 293 ? -4.368 -1.986 -10.449 1.00 96.50 293 LYS A N 1
ATOM 2266 C CA . LYS A 1 293 ? -2.963 -1.731 -10.802 1.00 96.50 293 LYS A CA 1
ATOM 2267 C C . LYS A 1 293 ? -2.387 -2.674 -11.857 1.00 96.50 293 LYS A C 1
ATOM 2269 O O . LYS A 1 293 ? -1.424 -2.344 -12.544 1.00 96.50 293 LYS A O 1
ATOM 2274 N N . VAL A 1 294 ? -2.959 -3.870 -11.957 1.00 96.62 294 VAL A N 1
ATOM 2275 C CA . VAL A 1 294 ? -2.639 -4.801 -13.045 1.00 96.62 294 VAL A CA 1
ATOM 2276 C C . VAL A 1 294 ? -3.367 -4.354 -14.308 1.00 96.62 294 VAL A C 1
ATOM 2278 O O . VAL A 1 294 ? -2.809 -4.382 -15.396 1.00 96.62 294 VAL A O 1
ATOM 2281 N N . ARG A 1 295 ? -4.616 -3.894 -14.165 1.00 95.50 295 ARG A N 1
ATOM 2282 C CA . ARG A 1 295 ? -5.460 -3.484 -15.292 1.00 95.50 295 ARG A CA 1
ATOM 2283 C C . ARG A 1 295 ? -5.013 -2.180 -15.959 1.00 95.50 295 ARG A C 1
ATOM 2285 O O . ARG A 1 295 ? -5.235 -2.029 -17.155 1.00 95.50 295 ARG A O 1
ATOM 2292 N N . ASP A 1 296 ? -4.463 -1.230 -15.205 1.00 94.56 296 ASP A N 1
ATOM 2293 C CA . ASP A 1 296 ? -3.885 0.004 -15.759 1.00 94.56 296 ASP A CA 1
ATOM 2294 C C . ASP A 1 296 ? -2.415 -0.161 -16.188 1.00 94.56 296 ASP A C 1
ATOM 2296 O O . ASP A 1 296 ? -1.818 0.803 -16.655 1.00 94.56 296 ASP A O 1
ATOM 2300 N N . GLU A 1 297 ? -1.847 -1.371 -16.099 1.00 95.31 297 GLU A N 1
ATOM 2301 C CA . GLU A 1 297 ? -0.464 -1.681 -16.489 1.00 95.31 297 GLU A CA 1
ATOM 2302 C C . GLU A 1 297 ? 0.595 -0.959 -15.631 1.00 95.31 297 GLU A C 1
ATOM 2304 O O . GLU A 1 297 ? 1.728 -0.752 -16.071 1.00 95.31 297 GLU A O 1
ATOM 2309 N N . TRP A 1 298 ? 0.259 -0.567 -14.395 1.00 95.69 298 TRP A N 1
ATOM 2310 C CA . TRP A 1 298 ? 1.209 0.061 -13.465 1.00 95.69 298 TRP A CA 1
ATOM 2311 C C . TRP A 1 298 ? 2.054 -0.945 -12.691 1.00 95.69 298 TRP A C 1
ATOM 2313 O O . TRP A 1 298 ? 3.149 -0.596 -12.255 1.00 95.69 298 TRP A O 1
ATOM 2323 N N . HIS A 1 299 ? 1.571 -2.176 -12.530 1.00 96.94 299 HIS A N 1
ATOM 2324 C CA . HIS A 1 299 ? 2.249 -3.212 -11.761 1.00 96.94 299 HIS A CA 1
ATOM 2325 C C . HIS A 1 299 ? 2.067 -4.599 -12.369 1.00 96.94 299 HIS A C 1
ATOM 2327 O O . HIS A 1 299 ? 1.002 -4.943 -12.885 1.00 96.94 299 HIS A O 1
ATOM 2333 N N . HIS A 1 300 ? 3.086 -5.442 -12.214 1.00 96.44 300 HIS A N 1
ATOM 2334 C CA . HIS A 1 300 ? 2.928 -6.868 -12.457 1.00 96.44 300 HIS A CA 1
ATOM 2335 C C . HIS A 1 300 ? 2.109 -7.513 -11.324 1.00 96.44 300 HIS A C 1
ATOM 2337 O O . HIS A 1 300 ? 2.146 -7.041 -10.183 1.00 96.44 300 HIS A O 1
ATOM 2343 N N . PRO A 1 301 ? 1.415 -8.640 -11.578 1.00 97.06 301 PRO A N 1
ATOM 2344 C CA . PRO A 1 301 ? 0.663 -9.343 -10.537 1.00 97.06 301 PRO A CA 1
ATOM 2345 C C . PRO A 1 301 ? 1.501 -9.696 -9.301 1.00 97.06 301 PRO A C 1
ATOM 2347 O O . PRO A 1 301 ? 0.997 -9.640 -8.182 1.00 97.06 301 PRO A O 1
ATOM 2350 N N . ILE A 1 302 ? 2.789 -10.009 -9.478 1.00 96.56 302 ILE A N 1
ATOM 2351 C CA . ILE A 1 302 ? 3.694 -10.326 -8.366 1.00 96.56 302 ILE A CA 1
ATOM 2352 C C . ILE A 1 302 ? 3.950 -9.119 -7.451 1.00 96.56 302 ILE A C 1
ATOM 2354 O O . ILE A 1 302 ? 3.943 -9.272 -6.230 1.00 96.56 302 ILE A O 1
ATOM 2358 N N . ASP A 1 303 ? 4.080 -7.915 -8.016 1.00 97.38 303 ASP A N 1
ATOM 2359 C CA . ASP A 1 303 ? 4.265 -6.673 -7.255 1.00 97.38 303 ASP A CA 1
ATOM 2360 C C . ASP A 1 303 ? 3.039 -6.395 -6.380 1.00 97.38 303 ASP A C 1
ATOM 2362 O O . ASP A 1 303 ? 3.152 -5.937 -5.238 1.00 97.38 303 ASP A O 1
ATOM 2366 N N . VAL A 1 304 ? 1.857 -6.696 -6.926 1.00 98.00 304 VAL A N 1
ATOM 2367 C CA . VAL A 1 304 ? 0.566 -6.555 -6.254 1.00 98.00 304 VAL A CA 1
ATOM 2368 C C . VAL A 1 304 ? 0.413 -7.583 -5.138 1.00 98.00 304 VAL A C 1
ATOM 2370 O O . VAL A 1 304 ? 0.033 -7.207 -4.029 1.00 98.00 304 VAL A O 1
ATOM 2373 N N . LEU A 1 305 ? 0.746 -8.851 -5.388 1.00 98.00 305 LEU A N 1
ATOM 2374 C CA . LEU A 1 305 ? 0.700 -9.912 -4.378 1.00 98.00 305 LEU A CA 1
ATOM 2375 C C . LEU A 1 305 ? 1.665 -9.640 -3.223 1.00 98.00 305 LEU A C 1
ATOM 2377 O O . LEU A 1 305 ? 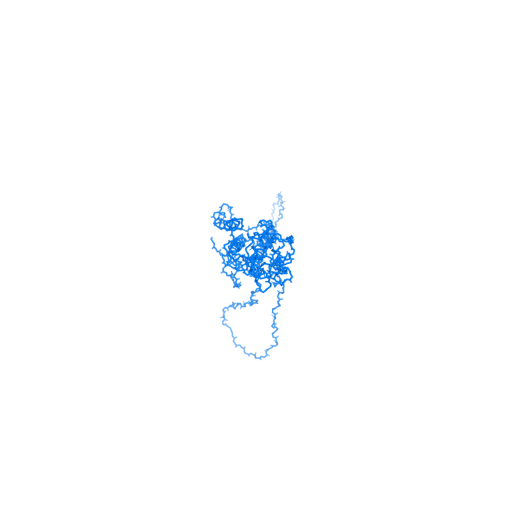1.275 -9.749 -2.063 1.00 98.00 305 LEU A O 1
ATOM 2381 N N . PHE A 1 306 ? 2.901 -9.234 -3.513 1.00 97.88 306 PHE A N 1
ATOM 2382 C CA . PHE A 1 306 ? 3.862 -8.906 -2.464 1.00 97.88 306 PHE A CA 1
ATOM 2383 C C . PHE A 1 306 ? 3.417 -7.680 -1.659 1.00 97.88 306 PHE A C 1
ATOM 2385 O O . PHE A 1 306 ? 3.462 -7.703 -0.430 1.00 97.88 306 PHE A O 1
ATOM 2392 N N . GLY A 1 307 ? 2.903 -6.643 -2.330 1.00 97.75 307 GLY A N 1
ATOM 2393 C CA . GLY A 1 307 ? 2.284 -5.499 -1.659 1.00 97.75 307 GLY A CA 1
ATOM 2394 C C . GLY A 1 307 ? 1.147 -5.924 -0.723 1.00 97.75 307 GLY A C 1
ATOM 2395 O O . GLY A 1 307 ? 1.099 -5.481 0.423 1.00 97.75 307 GLY A O 1
ATOM 2396 N N . ALA A 1 308 ? 0.285 -6.845 -1.161 1.00 98.44 308 ALA A N 1
ATOM 2397 C CA . ALA A 1 308 ? -0.812 -7.372 -0.353 1.00 98.44 308 ALA A CA 1
ATOM 2398 C C . ALA A 1 308 ? -0.314 -8.131 0.887 1.00 98.44 308 ALA A C 1
ATOM 2400 O O . ALA A 1 308 ? -0.857 -7.950 1.980 1.00 98.44 308 ALA A O 1
ATOM 2401 N N . LEU A 1 309 ? 0.735 -8.947 0.740 1.00 98.31 309 LEU A N 1
ATOM 2402 C CA . LEU A 1 309 ? 1.361 -9.672 1.850 1.00 98.31 309 LEU A CA 1
ATOM 2403 C C . LEU A 1 309 ? 1.954 -8.712 2.883 1.00 98.31 309 LEU A C 1
ATOM 2405 O O . LEU A 1 309 ? 1.688 -8.860 4.075 1.00 98.31 309 LEU A O 1
ATOM 2409 N N . VAL A 1 310 ? 2.700 -7.701 2.429 1.00 98.25 310 VAL A N 1
ATOM 2410 C CA . VAL A 1 310 ? 3.271 -6.663 3.298 1.00 98.25 310 VAL A CA 1
ATOM 2411 C C . VAL A 1 310 ? 2.164 -5.916 4.038 1.00 98.25 310 VAL A C 1
ATOM 2413 O O . VAL A 1 310 ? 2.184 -5.855 5.266 1.00 98.25 310 VAL A O 1
ATOM 2416 N N . GLY A 1 311 ? 1.161 -5.403 3.320 1.00 98.38 311 GLY A N 1
ATOM 2417 C CA . GLY A 1 311 ? 0.045 -4.678 3.930 1.00 98.38 311 GLY A CA 1
ATOM 2418 C C . GLY A 1 311 ? -0.700 -5.524 4.962 1.00 98.38 311 GLY A C 1
ATOM 2419 O O . GLY A 1 311 ? -0.958 -5.075 6.078 1.00 98.38 311 GLY A O 1
ATOM 2420 N N . THR A 1 312 ? -0.962 -6.789 4.629 1.00 98.50 312 THR A N 1
ATOM 2421 C CA . THR A 1 312 ? -1.590 -7.747 5.544 1.00 98.50 312 THR A CA 1
ATOM 2422 C C . THR A 1 312 ? -0.742 -7.970 6.795 1.00 98.50 312 THR A C 1
ATOM 2424 O O . THR A 1 312 ? -1.278 -7.936 7.902 1.00 98.50 312 THR A O 1
ATOM 2427 N N . ALA A 1 313 ? 0.572 -8.161 6.659 1.00 98.50 313 ALA A N 1
ATOM 2428 C CA . ALA A 1 313 ? 1.468 -8.358 7.796 1.00 98.50 313 ALA A CA 1
ATOM 2429 C C . ALA A 1 313 ? 1.444 -7.154 8.754 1.00 98.50 313 ALA A C 1
ATOM 2431 O O . ALA A 1 313 ? 1.255 -7.328 9.960 1.00 98.50 313 ALA A O 1
ATOM 2432 N N . PHE A 1 314 ? 1.532 -5.931 8.223 1.00 98.44 314 PHE A N 1
ATOM 2433 C CA . PHE A 1 314 ? 1.460 -4.718 9.039 1.00 98.44 314 PHE A CA 1
ATOM 2434 C C . PHE A 1 314 ? 0.082 -4.502 9.672 1.00 98.44 314 PHE A C 1
ATOM 2436 O O . PHE A 1 314 ? 0.016 -4.058 10.818 1.00 98.44 314 PHE A O 1
ATOM 2443 N N . ALA A 1 315 ? -1.010 -4.894 9.006 1.00 98.50 315 ALA A N 1
ATOM 2444 C CA . ALA A 1 315 ? -2.334 -4.917 9.628 1.00 98.50 315 ALA A CA 1
ATOM 2445 C C . ALA A 1 315 ? -2.373 -5.841 10.855 1.00 98.50 315 ALA A C 1
ATOM 2447 O O . ALA A 1 315 ? -2.891 -5.448 11.897 1.00 98.50 315 ALA A O 1
ATOM 2448 N N . HIS A 1 316 ? -1.786 -7.040 10.769 1.00 98.25 316 HIS A N 1
ATOM 2449 C CA . HIS A 1 316 ? -1.734 -7.986 11.890 1.00 98.25 316 HIS A CA 1
ATOM 2450 C C . HIS A 1 316 ? -0.883 -7.467 13.049 1.00 98.25 316 HIS A C 1
ATOM 2452 O O . HIS A 1 316 ? -1.306 -7.534 14.205 1.00 98.25 316 HIS A O 1
ATOM 2458 N N . MET A 1 317 ? 0.306 -6.939 12.742 1.00 97.81 317 MET A N 1
ATOM 2459 C CA . MET A 1 317 ? 1.210 -6.371 13.742 1.00 97.81 317 MET A CA 1
ATOM 2460 C C . MET A 1 317 ? 0.550 -5.196 14.463 1.00 97.81 317 MET A C 1
ATOM 2462 O O . MET A 1 317 ? 0.471 -5.195 15.690 1.00 97.81 317 MET A O 1
ATOM 2466 N N . ALA A 1 318 ? -0.001 -4.241 13.711 1.00 97.88 318 ALA A N 1
ATOM 2467 C CA . ALA A 1 318 ? -0.664 -3.078 14.282 1.00 97.88 318 ALA A CA 1
ATOM 2468 C C . ALA A 1 318 ? -1.921 -3.462 15.071 1.00 97.88 318 ALA A C 1
ATOM 2470 O O . ALA A 1 318 ? -2.152 -2.913 16.143 1.00 97.88 318 ALA A O 1
ATOM 2471 N N . PHE A 1 319 ? -2.700 -4.447 14.607 1.00 97.75 319 PHE A N 1
ATOM 2472 C CA . PHE A 1 319 ? -3.843 -4.965 15.358 1.00 97.75 319 PHE A CA 1
ATOM 2473 C C . PHE A 1 319 ? -3.404 -5.528 16.713 1.00 97.75 319 PHE A C 1
ATOM 2475 O O . PHE A 1 319 ? -3.963 -5.171 17.750 1.00 97.75 319 PHE A O 1
ATOM 2482 N N . ARG A 1 320 ? -2.339 -6.339 16.732 1.00 96.25 320 ARG A N 1
ATOM 2483 C CA . ARG A 1 320 ? -1.773 -6.880 17.974 1.00 96.25 320 ARG A CA 1
ATOM 2484 C C . ARG A 1 320 ? -1.199 -5.798 18.894 1.00 96.25 320 ARG A C 1
ATOM 2486 O O . ARG A 1 320 ? -1.176 -6.014 20.101 1.00 96.25 320 ARG A O 1
ATOM 2493 N N . MET A 1 321 ? -0.757 -4.657 18.361 1.00 95.06 321 MET A N 1
ATOM 2494 C CA . MET A 1 321 ? -0.283 -3.506 19.147 1.00 95.06 321 MET A CA 1
ATOM 2495 C C . MET A 1 321 ? -1.400 -2.739 19.864 1.00 95.06 321 MET A C 1
ATOM 2497 O O . MET A 1 321 ? -1.099 -1.939 20.754 1.00 95.06 321 MET A O 1
ATOM 2501 N N . VAL A 1 322 ? -2.667 -2.935 19.493 1.00 95.69 322 VAL A N 1
ATOM 2502 C CA . VAL A 1 322 ? -3.804 -2.239 20.122 1.00 95.69 322 VAL A CA 1
ATOM 2503 C C . VAL A 1 322 ? -4.824 -3.179 20.768 1.00 95.69 322 VAL A C 1
ATOM 2505 O O . VAL A 1 322 ? -5.539 -2.742 21.662 1.00 95.69 322 VAL A O 1
ATOM 2508 N N . TYR A 1 323 ? -4.850 -4.464 20.403 1.00 95.75 323 TYR A N 1
ATOM 2509 C CA . TYR A 1 323 ? -5.733 -5.487 20.974 1.00 95.75 323 TYR A CA 1
ATOM 2510 C C . TYR A 1 323 ? -4.943 -6.650 21.595 1.00 95.75 323 TYR A C 1
ATOM 2512 O O . TYR A 1 323 ? -3.824 -6.961 21.177 1.00 95.75 323 TYR A O 1
ATOM 2520 N N . ARG A 1 324 ? -5.527 -7.313 22.606 1.00 94.50 324 ARG A N 1
ATOM 2521 C CA . ARG A 1 324 ? -4.847 -8.365 23.396 1.00 94.50 324 ARG A CA 1
ATOM 2522 C C . ARG A 1 324 ? -4.410 -9.582 22.577 1.00 94.50 324 ARG A C 1
ATOM 2524 O O . ARG A 1 324 ? -3.334 -10.128 22.816 1.00 94.50 324 ARG A O 1
ATOM 2531 N N . SER A 1 325 ? -5.204 -9.980 21.590 1.00 93.75 325 SER A N 1
ATOM 2532 C CA . SER A 1 325 ? -4.889 -11.083 20.684 1.00 93.75 325 SER A CA 1
ATOM 2533 C C . SER A 1 325 ? -5.427 -10.793 19.285 1.00 93.75 325 SER A C 1
ATOM 2535 O O . SER A 1 325 ? -6.298 -9.946 19.111 1.00 93.75 325 SER A O 1
ATOM 2537 N N . VAL A 1 326 ? -4.904 -11.486 18.272 1.00 93.31 326 VAL A N 1
ATOM 2538 C CA . VAL A 1 326 ? -5.396 -11.347 16.889 1.00 93.31 326 VAL A CA 1
ATOM 2539 C C . VAL A 1 326 ? -6.581 -12.286 16.643 1.00 93.31 326 VAL A C 1
ATOM 2541 O O . VAL A 1 326 ? -7.626 -11.880 16.133 1.00 93.31 326 VAL A O 1
ATOM 2544 N N . TYR A 1 327 ? -6.432 -13.552 17.042 1.00 90.69 327 TYR A N 1
ATOM 2545 C CA . TYR A 1 327 ? -7.340 -14.630 16.647 1.00 90.69 327 TYR A CA 1
ATOM 2546 C C . TYR A 1 327 ? -8.088 -15.297 17.801 1.00 90.69 327 TYR A C 1
ATOM 2548 O O . TYR A 1 327 ? -9.091 -15.962 17.536 1.00 90.69 327 TYR A O 1
ATOM 2556 N N . ASP A 1 328 ? -7.662 -15.125 19.059 1.00 91.12 328 ASP A N 1
ATOM 2557 C CA . ASP A 1 328 ? -8.414 -15.692 20.178 1.00 91.12 328 ASP A CA 1
ATOM 2558 C C . ASP A 1 328 ? -9.693 -14.875 20.387 1.00 91.12 328 ASP A C 1
ATOM 2560 O O . ASP A 1 328 ? -9.701 -13.718 20.807 1.00 91.12 328 ASP A O 1
ATOM 2564 N N . TRP A 1 329 ? -10.822 -15.492 20.050 1.00 87.75 329 TRP A N 1
ATOM 2565 C CA . TRP A 1 329 ? -12.131 -14.863 20.137 1.00 87.75 329 TRP A CA 1
ATOM 2566 C C . TRP A 1 329 ? -12.500 -14.462 21.570 1.00 87.75 329 TRP A C 1
ATOM 2568 O O . TRP A 1 329 ? -13.428 -13.673 21.739 1.00 87.75 329 TRP A O 1
ATOM 2578 N N . ARG A 1 330 ? -11.828 -14.977 22.604 1.00 88.31 330 ARG A N 1
ATOM 2579 C CA . ARG A 1 330 ? -12.117 -14.627 24.001 1.00 88.31 330 ARG A CA 1
ATOM 2580 C C . ARG A 1 330 ? -11.690 -13.204 24.334 1.00 88.31 330 ARG A C 1
ATOM 2582 O O . ARG A 1 330 ? -12.396 -12.526 25.072 1.00 88.31 330 ARG A O 1
ATOM 2589 N N . ASP A 1 331 ? -10.594 -12.723 23.756 1.00 91.19 331 ASP A N 1
ATOM 2590 C CA . ASP A 1 331 ? -9.945 -11.474 24.159 1.00 91.19 331 ASP A CA 1
ATOM 2591 C C . ASP A 1 331 ? -9.558 -10.549 22.990 1.00 91.19 331 ASP A C 1
ATOM 2593 O O . ASP A 1 331 ? -9.300 -9.376 23.235 1.00 91.19 331 ASP A O 1
ATOM 2597 N N . ASN A 1 332 ? -9.642 -10.981 21.724 1.00 91.75 332 ASN A N 1
ATOM 2598 C CA . ASN A 1 332 ? -9.259 -10.164 20.556 1.00 91.75 332 ASN A CA 1
ATOM 2599 C C . ASN A 1 332 ? -10.029 -8.843 20.378 1.00 91.75 332 ASN A C 1
ATOM 2601 O O . ASN A 1 332 ? -9.606 -7.960 19.643 1.00 91.75 332 ASN A O 1
ATOM 2605 N N . HIS A 1 333 ? -11.178 -8.703 21.032 1.00 91.44 333 HIS A N 1
ATOM 2606 C CA . HIS A 1 333 ? -11.986 -7.481 21.056 1.00 91.44 333 HIS A CA 1
ATOM 2607 C C . HIS A 1 333 ? -11.610 -6.482 22.148 1.00 91.44 333 HIS A C 1
ATOM 2609 O O . HIS A 1 333 ? -12.148 -5.374 22.125 1.00 91.44 333 HIS A O 1
ATOM 2615 N N . ILE A 1 334 ? -10.767 -6.887 23.102 1.00 92.25 334 ILE A N 1
ATOM 2616 C CA . ILE A 1 334 ? -10.407 -6.098 24.277 1.00 92.25 334 ILE A CA 1
ATOM 2617 C C . ILE A 1 334 ? -9.194 -5.239 23.903 1.00 92.25 334 ILE A C 1
ATOM 2619 O O . ILE A 1 334 ? -8.138 -5.810 23.586 1.00 92.25 334 ILE A O 1
ATOM 2623 N N . PRO A 1 335 ? -9.326 -3.900 23.895 1.00 92.06 335 PRO A N 1
ATOM 2624 C CA . PRO A 1 335 ? -8.190 -3.023 23.658 1.00 92.06 335 PRO A CA 1
ATOM 2625 C C . PRO A 1 335 ? -7.160 -3.184 24.783 1.00 92.06 335 PRO A C 1
ATOM 2627 O O . PRO A 1 335 ? -7.493 -3.540 25.916 1.00 92.06 335 PRO A O 1
ATOM 2630 N N . MET A 1 336 ? -5.887 -2.974 24.467 1.00 88.38 336 MET A N 1
ATOM 2631 C CA . MET A 1 336 ? -4.844 -2.936 25.486 1.00 88.38 336 MET A CA 1
ATOM 2632 C C . MET A 1 336 ? -4.911 -1.608 26.236 1.00 88.38 336 MET A C 1
ATOM 2634 O O . MET A 1 336 ? -4.981 -0.550 25.614 1.00 88.38 336 MET A O 1
ATOM 2638 N N . GLU A 1 337 ? -4.880 -1.688 27.564 1.00 76.44 337 GLU A N 1
ATOM 2639 C CA . GLU A 1 337 ? -4.729 -0.524 28.434 1.00 76.44 337 GLU A CA 1
ATOM 2640 C C . GLU A 1 337 ? -3.369 0.126 28.137 1.00 76.44 337 GLU A C 1
ATOM 2642 O O . GLU A 1 337 ? -2.360 -0.576 28.009 1.00 76.44 337 GLU A O 1
ATOM 2647 N N . ARG A 1 338 ? -3.363 1.447 27.942 1.00 61.50 338 ARG A N 1
ATOM 2648 C CA . ARG A 1 338 ? -2.183 2.239 27.574 1.00 61.50 338 ARG A CA 1
ATOM 2649 C C . ARG A 1 338 ? -1.973 3.386 28.541 1.00 61.50 338 ARG A C 1
ATOM 2651 O O . ARG A 1 338 ? -2.987 4.026 28.898 1.00 61.50 338 ARG A O 1
#

Nearest PDB structures (foldseek):
  6nzi-assembly1_A  TM=2.943E-01  e=1.443E+00  Escherichia coli
  6baj-assembly1_A  TM=2.809E-01  e=4.374E+00  Escherichia coli K-12
  6iol-assembly1_F  TM=2.848E-01  e=9.798E+00  Pseudomonas aeruginosa PAO1

pLDDT: mean 82.72, std 21.26, range [28.81, 98.62]

Solvent-accessible surface area (backbone atoms only — not comparable to full-atom values): 18971 Å² total; per-residue (Å²): 139,81,88,82,90,90,80,89,88,88,86,85,90,76,89,72,86,80,75,50,77,74,60,64,74,64,62,66,87,69,85,66,86,52,50,78,61,68,71,59,65,71,61,49,46,71,73,41,45,66,59,54,50,51,32,51,48,30,43,50,51,22,50,49,44,67,76,68,55,70,69,70,48,86,64,71,43,76,58,39,83,70,41,66,80,37,74,67,26,53,53,27,47,32,72,81,54,75,64,88,71,45,70,66,55,37,50,49,49,22,47,50,55,40,48,51,54,49,44,49,48,21,44,73,65,74,22,41,38,63,55,36,49,36,51,48,54,22,45,46,41,5,36,18,53,31,47,26,53,46,39,52,43,25,32,46,66,25,32,73,13,27,19,28,49,59,42,23,47,66,59,78,78,77,72,55,89,97,53,84,61,50,33,99,90,44,73,42,72,44,45,61,92,79,32,42,70,39,58,65,68,60,39,56,52,28,41,47,19,25,48,24,62,51,12,17,31,17,18,5,18,21,38,29,41,20,53,49,48,32,32,74,66,38,53,85,41,77,88,71,80,75,79,73,87,85,74,82,87,72,89,78,84,92,79,89,82,91,84,85,77,79,85,78,80,75,80,75,79,75,82,64,65,67,45,55,50,62,36,45,48,33,48,53,52,20,50,53,62,25,49,47,34,47,72,33,37,56,27,53,70,65,22,30,52,51,10,30,52,50,4,37,50,28,11,53,53,23,43,45,75,26,15,72,32,77,77,50,65,90,43,21,60,41,60,56,90,128

Mean predicted aligned error: 11.56 Å

Secondary structure (DSSP, 8-state):
--------------------HHHHTTS------S-SSPPPHHHHHHHHHHHHHHHHHHHHHHHHHHHHPPPSSPPEEEE-TTGGGSHHHHHH-------SS-HHHHHHHHHHHHHHHHHHHIIIII--HHHHHHHHHHHHHHHHHHHHHHHHHHHHT-B--TTHHHHH-B-PPPPPTTSPPPBTTB-EEEEHHHHB-S-HHHHHHHTB-SSPHHHHHHHHHHHHHHHHHHHHHTSS--------------------------------PPP-HHHHHHHHHHHHHHHHHHHHHHHTTSS-HHHHHHHHHHHHHHHHHHHHHHBS-SS-TTTTTSBPP-

Foldseek 3Di:
DDDDDDDDDDDDDDDDPCDDPVNVVPPDPPLDFAAPDDDDPVVVCVVCVVLVVVLVVLQVLLVCLQPPNAQPDFDKDWDAPPCCVDPVVQQQQDAQFDFPQDLVNLLCCLLVVLLVVLVVCCRRPVSHPLLSVLLNSLLSQLQSVLSSVQSVCLRHVFAAFSNLCVQQVFDHDDDDPPDDGDDPVRTDMDTSVVTGPGDPVVNSLRRRAAADSSLLSLLLRLLLSLLQLCLVVVLVPPPPPPPPPDDDDDDDDDDDDDDDDDDDPPPDDDRPVVSVCSNCVSVVRSCVSLVSCVVSRSYDVVSSVVSNVSSNVSSLVSLVVFWVHRPPNVTSSPGDDD

Radius of gyration: 33.83 Å; Cα contacts (8 Å, |Δi|>4): 462; chains: 1; bounding box: 112×71×111 Å